Protein AF-A0A7X8GN57-F1 (afdb_monomer)

Solvent-accessible surface area (backbone atoms only — not comparable to full-atom values): 18425 Å² total; per-residue (Å²): 142,85,86,78,84,86,79,75,87,87,79,63,85,81,67,71,76,70,75,81,67,83,87,78,81,91,80,90,81,90,77,94,76,81,87,80,82,90,87,88,88,77,90,86,87,79,91,83,89,80,84,90,80,84,90,85,82,89,81,82,84,80,90,80,82,90,79,87,78,92,72,92,68,89,73,82,74,76,68,80,58,63,62,56,54,51,50,49,51,52,48,53,50,52,51,60,59,71,64,67,64,86,76,74,78,76,48,68,66,55,53,40,53,42,31,28,51,44,50,49,57,51,52,70,42,92,39,25,39,56,50,10,46,48,57,51,58,9,37,24,40,37,34,26,47,45,36,38,36,42,33,65,41,53,28,46,30,44,27,49,33,40,34,35,30,32,39,56,90,78,72,46,51,15,18,75,39,36,30,38,36,43,31,45,34,43,38,66,29,41,39,43,34,37,30,28,37,41,36,35,19,52,34,67,75,48,48,56,46,62,41,48,63,60,42,38,53,77,78,76,41,65,72,36,77,46,74,73,49,82,71,42,76,78,44,63,78,65,66,79,78,52,34,24,32,40,45,75,53,72,52,72,54,72,52,70,50,67,54,67,47,38,40,35,32,56,31,64,66,54,34,23,67,74,69,75,43,90,68,58,48,45,63,34,43,68,34,70,49,74,53,76,81,47,44,65,34,53,50,38,52,53,56,33,35,71,39,33,93,117

pLDDT: mean 75.41, std 23.12, range [30.06, 98.06]

Sequence (310 aa):
MEQQRASSLSRNPIFRKSLRRASRRSAGSNAIESPPVVFYNCCIIQLISGSLQARFARRGRIFLSGLQARRRKGAITLKKKPFRILAVLFLALAVSLAVSSVALAKTVNDRLVSATKVVREMAGQNDAETMADLVRKARGVVIIPSYVKAAIGLGGAYGEGVVLRHDPATGRWYGPSFMNIAGASYGLQIGVQSTALLLVITNQRGMERFYGDKVKLGADIDIAAGPVGRSAGAATDVNLKASIYSYSMSKGLFAGLSLGGAVMSTDEKANTSFWGAKYNPRMILDKPAESDSVQPLLAALNELKKKAGK

Secondary structure (DSSP, 8-state):
--S-SSSSSS--GGGGSSTT--SS----------PPP----SS------------------------------------SHHHHHHHHHHHHHHHHHHT--------HHHHHHHHHHHHHHHHTSTTHHHHHHHHHH-SEEEEEEEEEEEEEEEEEEEEEEEEEEEETTTTEEEEEEEEEEEEEEEEEEEEEEEEEEEEEE-SHHHHHHTTSSEEEETTTB-EEEPP-STTHHHHTTS----SEEEEEEEEEEEEEEEEEEEEEEE-HHHHHHHHSS---HHHHHTSB---TTTHHHHHHHHHHHTTTT-

Structure (mmCIF, N/CA/C/O backbone):
data_AF-A0A7X8GN57-F1
#
_entry.id   AF-A0A7X8GN57-F1
#
loop_
_atom_site.group_PDB
_atom_site.id
_atom_site.type_symbol
_atom_site.label_atom_id
_atom_site.label_alt_id
_atom_site.label_comp_id
_atom_site.label_asym_id
_atom_site.label_entity_id
_atom_site.label_seq_id
_atom_site.pdbx_PDB_ins_code
_atom_site.Cartn_x
_atom_site.Cartn_y
_atom_site.Cartn_z
_atom_site.occupancy
_atom_site.B_iso_or_equiv
_atom_site.auth_seq_id
_atom_site.auth_comp_id
_atom_site.auth_asym_id
_atom_site.auth_atom_id
_atom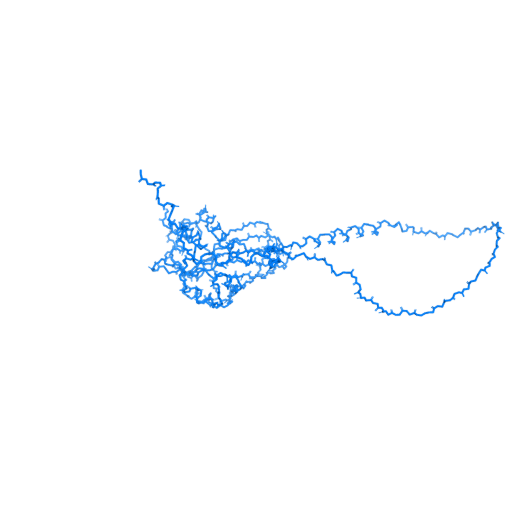_site.pdbx_PDB_model_num
ATOM 1 N N . MET A 1 1 ? 56.162 -28.167 4.909 1.00 49.50 1 MET A N 1
ATOM 2 C CA . MET A 1 1 ? 56.731 -27.811 3.592 1.00 49.50 1 MET A CA 1
ATOM 3 C C . MET A 1 1 ? 55.635 -27.265 2.685 1.00 49.50 1 MET A C 1
ATOM 5 O O . MET A 1 1 ? 55.239 -27.925 1.742 1.00 49.50 1 MET A O 1
ATOM 9 N N . GLU A 1 2 ? 55.130 -26.064 2.974 1.00 45.56 2 GLU A N 1
ATOM 10 C CA . GLU A 1 2 ? 54.196 -25.366 2.071 1.00 45.56 2 GLU A CA 1
ATOM 11 C C . GLU A 1 2 ? 54.248 -23.846 2.302 1.00 45.56 2 GLU A C 1
ATOM 13 O O . GLU A 1 2 ? 53.258 -23.131 2.267 1.00 45.56 2 GLU A O 1
ATOM 18 N N . GLN A 1 3 ? 55.459 -23.351 2.580 1.00 45.81 3 GLN A N 1
ATOM 19 C CA . GLN A 1 3 ? 55.777 -21.933 2.786 1.00 45.81 3 GLN A CA 1
ATOM 20 C C . GLN A 1 3 ? 56.727 -21.393 1.697 1.00 45.81 3 GLN A C 1
ATOM 22 O O . GLN A 1 3 ? 57.336 -20.342 1.850 1.00 45.81 3 GLN A O 1
ATOM 27 N N . GLN A 1 4 ? 56.846 -22.098 0.564 1.00 46.69 4 GLN A N 1
ATOM 28 C CA . GLN A 1 4 ? 57.775 -21.768 -0.530 1.00 46.69 4 GLN A CA 1
ATOM 29 C C . GLN A 1 4 ? 57.099 -21.586 -1.903 1.00 46.69 4 GLN A C 1
ATOM 31 O O . GLN A 1 4 ? 57.741 -21.732 -2.937 1.00 46.69 4 GLN A O 1
ATOM 36 N N . ARG A 1 5 ? 55.811 -21.215 -1.944 1.00 47.69 5 ARG A N 1
ATOM 37 C CA . ARG A 1 5 ? 55.114 -20.853 -3.199 1.00 47.69 5 ARG A CA 1
ATOM 38 C C . ARG A 1 5 ? 54.903 -19.350 -3.418 1.00 47.69 5 ARG A C 1
ATOM 40 O O . ARG A 1 5 ? 54.334 -18.965 -4.431 1.00 47.69 5 ARG A O 1
ATOM 47 N N . ALA A 1 6 ? 55.415 -18.495 -2.532 1.00 43.44 6 ALA A N 1
ATOM 48 C CA . ALA A 1 6 ? 55.238 -17.040 -2.616 1.00 43.44 6 ALA A CA 1
ATOM 49 C C . ALA A 1 6 ? 56.447 -16.266 -3.195 1.00 43.44 6 ALA A C 1
ATOM 51 O O . ALA A 1 6 ? 56.492 -15.044 -3.099 1.00 43.44 6 ALA A O 1
ATOM 52 N N . SER A 1 7 ? 57.434 -16.939 -3.802 1.00 50.72 7 SER A N 1
ATOM 53 C CA . SER A 1 7 ? 58.729 -16.327 -4.168 1.00 50.72 7 SER A CA 1
ATOM 54 C C . SER A 1 7 ? 59.141 -16.449 -5.647 1.00 50.72 7 SER A C 1
ATOM 56 O O . SER A 1 7 ? 60.315 -16.264 -5.969 1.00 50.72 7 SER A O 1
ATOM 58 N N . SER A 1 8 ? 58.208 -16.690 -6.580 1.00 48.22 8 SER A N 1
ATOM 59 C CA . SER A 1 8 ? 58.530 -16.844 -8.018 1.00 48.22 8 SER A CA 1
ATOM 60 C C . SER A 1 8 ? 57.856 -15.862 -8.991 1.00 48.22 8 SER A C 1
ATOM 62 O O . SER A 1 8 ? 58.127 -15.929 -10.186 1.00 48.22 8 SER A O 1
ATOM 64 N N . LEU A 1 9 ? 57.086 -14.870 -8.528 1.00 46.03 9 LEU A N 1
ATOM 65 C CA . LEU A 1 9 ? 56.469 -13.849 -9.405 1.00 46.03 9 LEU A CA 1
ATOM 66 C C . LEU A 1 9 ? 57.262 -12.530 -9.523 1.00 46.03 9 LEU A C 1
ATOM 68 O O . LEU A 1 9 ? 56.776 -11.554 -10.085 1.00 46.03 9 LEU A O 1
ATOM 72 N N . SER A 1 10 ? 58.520 -12.505 -9.066 1.00 52.50 10 SER A N 1
ATOM 73 C CA . SER A 1 10 ? 59.404 -11.321 -9.104 1.00 52.50 10 SER A CA 1
ATOM 74 C C . SER A 1 10 ? 60.427 -11.321 -10.260 1.00 52.50 10 SER A C 1
ATOM 76 O O . SER A 1 10 ? 61.460 -10.652 -10.179 1.00 52.50 10 SER A O 1
ATOM 78 N N . ARG A 1 11 ? 60.197 -12.065 -11.348 1.00 55.69 11 ARG A N 1
ATOM 79 C CA . ARG A 1 11 ? 61.126 -12.119 -12.496 1.00 55.69 11 ARG A CA 1
ATOM 80 C C . ARG A 1 11 ? 60.398 -12.105 -13.840 1.00 55.69 11 ARG A C 1
ATOM 82 O O . ARG A 1 11 ? 60.490 -13.049 -14.612 1.00 55.69 11 ARG A O 1
ATOM 89 N N . ASN A 1 12 ? 59.697 -11.008 -14.133 1.00 43.41 12 ASN A N 1
ATOM 90 C CA . ASN A 1 12 ? 59.173 -10.753 -15.476 1.00 43.41 12 ASN A CA 1
ATOM 91 C C . ASN A 1 12 ? 59.638 -9.367 -15.993 1.00 43.41 12 ASN A C 1
ATOM 93 O O . ASN A 1 12 ? 59.304 -8.343 -15.387 1.00 43.41 12 ASN A O 1
ATOM 97 N N . PRO A 1 13 ? 60.449 -9.293 -17.071 1.00 50.34 13 PRO A N 1
ATOM 98 C CA . PRO A 1 13 ? 61.160 -8.076 -17.489 1.00 50.34 13 PRO A CA 1
ATOM 99 C C . PRO A 1 13 ? 60.293 -7.000 -18.170 1.00 50.34 13 PRO A C 1
ATOM 101 O O . PRO A 1 13 ? 60.794 -5.920 -18.481 1.00 50.34 13 PRO A O 1
ATOM 104 N N . ILE A 1 14 ? 58.987 -7.224 -18.328 1.00 50.97 14 ILE A N 1
ATOM 105 C CA . ILE A 1 14 ? 58.038 -6.217 -18.841 1.00 50.97 14 ILE A CA 1
ATOM 106 C C . ILE A 1 14 ? 57.758 -5.112 -17.795 1.00 50.97 14 ILE A C 1
ATOM 108 O O . ILE A 1 14 ? 57.394 -3.989 -18.140 1.00 50.97 14 ILE A O 1
ATOM 112 N N . PHE A 1 15 ? 58.046 -5.364 -16.514 1.00 47.34 15 PHE A N 1
ATOM 113 C CA . PHE A 1 15 ? 57.699 -4.456 -15.413 1.00 47.34 15 PHE A CA 1
ATOM 114 C C . PHE A 1 15 ? 58.713 -3.322 -15.149 1.00 47.34 15 PHE A C 1
ATOM 116 O O . PHE A 1 15 ? 58.412 -2.364 -14.438 1.00 47.34 15 PHE A O 1
ATOM 123 N N . ARG A 1 16 ? 59.920 -3.369 -15.735 1.00 46.69 16 ARG A N 1
ATOM 124 C CA . ARG A 1 16 ? 60.996 -2.393 -15.442 1.00 46.69 16 ARG A CA 1
ATOM 125 C C . ARG A 1 16 ? 60.999 -1.135 -16.318 1.00 46.69 16 ARG A C 1
ATOM 127 O O . ARG A 1 16 ? 61.691 -0.178 -15.981 1.00 46.69 16 ARG A O 1
ATOM 134 N N . LYS A 1 17 ? 60.212 -1.084 -17.401 1.00 43.09 17 LYS A N 1
ATOM 135 C CA . LYS A 1 17 ? 60.102 0.114 -18.263 1.00 43.09 17 LYS A CA 1
ATOM 136 C C . LYS A 1 17 ? 59.006 1.103 -17.847 1.00 43.09 17 LYS A C 1
ATOM 138 O O . LYS A 1 17 ? 59.000 2.222 -18.350 1.00 43.09 17 LYS A O 1
ATOM 143 N N . SER A 1 18 ? 58.146 0.762 -16.885 1.00 44.66 18 SER A N 1
ATOM 144 C CA . SER A 1 18 ? 57.097 1.682 -16.409 1.00 44.66 18 SER A CA 1
ATOM 145 C C . SER A 1 18 ? 57.519 2.564 -15.222 1.00 44.66 18 SER A C 1
ATOM 147 O O . SER A 1 18 ? 56.833 3.530 -14.902 1.00 44.66 18 SER A O 1
ATOM 149 N N . LEU A 1 19 ? 58.666 2.289 -14.587 1.00 47.22 19 LEU A N 1
ATOM 150 C CA . LEU A 1 19 ? 59.121 2.976 -13.364 1.00 47.22 19 LEU A CA 1
ATOM 151 C C . LEU A 1 19 ? 60.163 4.091 -13.596 1.00 47.22 19 LEU A C 1
ATOM 153 O O . LEU A 1 19 ? 60.808 4.550 -12.661 1.00 47.22 19 LEU A O 1
ATOM 157 N N . ARG A 1 20 ? 60.291 4.593 -14.833 1.00 42.81 20 ARG A N 1
ATOM 158 C CA . ARG A 1 20 ? 61.010 5.848 -15.162 1.00 42.81 20 ARG A CA 1
ATOM 159 C C . ARG A 1 20 ? 60.098 6.907 -15.800 1.00 42.81 20 ARG A C 1
ATOM 161 O O . ARG A 1 20 ? 60.517 7.675 -16.658 1.00 42.81 20 ARG A O 1
ATOM 168 N N . ARG A 1 21 ? 58.830 6.956 -15.380 1.00 39.75 21 ARG A N 1
ATOM 169 C CA . ARG A 1 21 ? 57.912 8.091 -15.619 1.00 39.75 21 ARG A CA 1
ATOM 170 C C . ARG A 1 21 ? 57.275 8.610 -14.324 1.00 39.75 21 ARG A C 1
ATOM 172 O O . ARG A 1 21 ? 56.223 9.230 -14.350 1.00 39.75 21 ARG A O 1
ATOM 179 N N . ALA A 1 22 ? 57.954 8.412 -13.196 1.00 40.66 22 ALA A N 1
ATOM 180 C CA . ALA A 1 22 ? 57.699 9.122 -11.948 1.00 40.66 22 ALA A CA 1
ATOM 181 C C . ALA A 1 22 ? 58.778 10.206 -11.785 1.00 40.66 22 ALA A C 1
ATOM 183 O O . ALA A 1 22 ? 59.854 9.944 -11.264 1.00 40.66 22 ALA A O 1
ATOM 184 N N . SER A 1 23 ? 58.524 11.389 -12.354 1.00 43.75 23 SER A N 1
ATOM 185 C CA . SER A 1 23 ? 59.258 12.646 -12.075 1.00 43.75 23 SER A CA 1
ATOM 186 C C . SER A 1 23 ? 58.644 13.870 -12.781 1.00 43.75 23 SER A C 1
ATOM 188 O O . SER A 1 23 ? 59.010 14.998 -12.467 1.00 43.75 23 SER A O 1
ATOM 190 N N . ARG A 1 24 ? 57.662 13.706 -13.680 1.00 44.59 24 ARG A N 1
ATOM 191 C CA . ARG A 1 24 ? 56.858 14.822 -14.209 1.00 44.59 24 ARG A CA 1
ATOM 192 C C . ARG A 1 24 ? 55.416 14.393 -14.440 1.00 44.59 24 ARG A C 1
ATOM 194 O O . ARG A 1 24 ? 55.098 13.879 -15.506 1.00 44.59 24 ARG A O 1
ATOM 201 N N . ARG A 1 25 ? 54.585 14.577 -13.415 1.00 38.16 25 ARG A N 1
ATOM 202 C CA . ARG A 1 25 ? 53.125 14.818 -13.437 1.00 38.16 25 ARG A CA 1
ATOM 203 C C . ARG A 1 25 ? 52.637 14.707 -11.993 1.00 38.16 25 ARG A C 1
ATOM 205 O O . ARG A 1 25 ? 52.033 13.728 -11.582 1.00 38.16 25 ARG A O 1
ATOM 212 N N . SER A 1 26 ? 53.017 15.709 -11.207 1.00 41.22 26 SER A N 1
ATOM 213 C CA . SER A 1 26 ? 52.333 16.038 -9.963 1.00 41.22 26 SER A CA 1
ATOM 214 C C . SER A 1 26 ? 51.100 16.846 -10.352 1.00 41.22 26 SER A C 1
ATOM 216 O O . SER A 1 26 ? 51.262 17.954 -10.855 1.00 41.22 26 SER A O 1
ATOM 218 N N . ALA A 1 27 ? 49.920 16.237 -10.239 1.00 38.38 27 ALA A N 1
ATOM 219 C CA . ALA A 1 27 ? 48.624 16.872 -9.979 1.00 38.38 27 ALA A CA 1
ATOM 220 C C . ALA A 1 27 ? 47.513 15.862 -10.295 1.00 38.38 27 ALA A C 1
ATOM 222 O O . ALA A 1 27 ? 47.342 15.471 -11.448 1.00 38.38 27 ALA A O 1
ATOM 223 N N . GLY A 1 28 ? 46.746 15.469 -9.278 1.00 35.00 28 GLY A N 1
ATOM 224 C CA . GLY A 1 28 ? 45.461 14.798 -9.474 1.00 35.00 28 GLY A CA 1
ATOM 225 C C . GLY A 1 28 ? 45.270 13.555 -8.617 1.00 35.00 28 GLY A C 1
ATOM 226 O O . GLY A 1 28 ? 45.467 12.440 -9.087 1.00 35.00 28 GLY A O 1
ATOM 227 N N . SER A 1 29 ? 44.837 13.749 -7.372 1.00 36.09 29 SER A N 1
ATOM 228 C CA . SER A 1 29 ? 44.117 12.727 -6.611 1.00 36.09 29 SER A CA 1
ATOM 229 C C . SER A 1 29 ? 43.233 13.388 -5.548 1.00 36.09 29 SER A C 1
ATOM 231 O O . SER A 1 29 ? 43.746 13.965 -4.595 1.00 36.09 29 SER A O 1
ATOM 233 N N . ASN A 1 30 ? 41.928 13.173 -5.730 1.00 35.16 30 ASN A N 1
ATOM 234 C CA . ASN A 1 30 ? 40.905 12.876 -4.723 1.00 35.16 30 ASN A CA 1
ATOM 235 C C . ASN A 1 30 ? 40.420 13.973 -3.759 1.00 35.16 30 ASN A C 1
ATOM 237 O O . ASN A 1 30 ? 41.123 14.347 -2.832 1.00 35.16 30 ASN A O 1
ATOM 241 N N . ALA A 1 31 ? 39.144 14.342 -3.929 1.00 35.59 31 ALA A N 1
ATOM 242 C CA . ALA A 1 31 ? 38.108 14.583 -2.904 1.00 35.59 31 ALA A CA 1
ATOM 243 C C . ALA A 1 31 ? 36.846 15.006 -3.690 1.00 35.59 31 ALA A C 1
ATOM 245 O O . ALA A 1 31 ? 36.899 15.955 -4.461 1.00 35.59 31 ALA A O 1
ATOM 246 N N . ILE A 1 32 ? 35.772 14.215 -3.804 1.00 40.03 32 ILE A N 1
ATOM 247 C CA . ILE A 1 32 ? 34.708 14.021 -2.803 1.00 40.03 32 ILE A CA 1
ATOM 248 C C . ILE A 1 32 ? 34.556 15.244 -1.902 1.00 40.03 32 ILE A C 1
ATOM 250 O O . ILE A 1 32 ? 35.110 15.272 -0.813 1.00 40.03 32 ILE A O 1
ATOM 254 N N . GLU A 1 33 ? 33.765 16.215 -2.350 1.00 34.19 33 GLU A N 1
ATOM 255 C CA . GLU A 1 33 ? 33.105 17.164 -1.460 1.00 34.19 33 GLU A CA 1
ATOM 256 C C . GLU A 1 33 ? 31.755 17.590 -2.056 1.00 34.19 33 GLU A C 1
ATOM 258 O O . GLU A 1 33 ? 31.626 18.017 -3.203 1.00 34.19 33 GLU A O 1
ATOM 263 N N . SER A 1 34 ? 30.734 17.361 -1.242 1.00 40.94 34 SER A N 1
ATOM 264 C CA . SER A 1 34 ? 29.372 17.889 -1.277 1.00 40.94 34 SER A CA 1
ATOM 265 C C . SER A 1 34 ? 29.303 19.392 -1.583 1.00 40.94 34 SER A C 1
ATOM 267 O O . SER A 1 34 ? 30.174 20.126 -1.126 1.00 40.94 34 SER A O 1
ATOM 269 N N . PRO A 1 35 ? 28.246 19.898 -2.247 1.00 43.25 35 PRO A N 1
ATOM 270 C CA . PRO A 1 35 ? 28.106 21.332 -2.476 1.00 43.25 35 PRO A CA 1
ATOM 271 C C . PRO A 1 35 ? 27.690 22.066 -1.188 1.00 43.25 35 PRO A C 1
ATOM 273 O O . PRO A 1 35 ? 26.623 21.765 -0.641 1.00 43.25 35 PRO A O 1
ATOM 276 N N . PRO A 1 36 ? 28.451 23.070 -0.716 1.00 42.88 36 PRO A N 1
ATOM 277 C CA . PRO A 1 36 ? 27.913 24.071 0.181 1.00 42.88 36 PRO A CA 1
ATOM 278 C C . PRO A 1 36 ? 27.121 25.105 -0.627 1.00 42.88 36 PRO A C 1
ATOM 280 O O . PRO A 1 36 ? 27.596 25.748 -1.561 1.00 42.88 36 PRO A O 1
ATOM 283 N N . VAL A 1 37 ? 25.868 25.243 -0.222 1.00 41.56 37 VAL A N 1
ATOM 284 C CA . VAL A 1 37 ? 25.061 26.456 -0.322 1.00 41.56 37 VAL A CA 1
ATOM 285 C C . VAL A 1 37 ? 25.794 27.664 0.288 1.00 41.56 37 VAL A C 1
ATOM 287 O O . VAL A 1 37 ? 26.585 27.506 1.212 1.00 41.56 37 VAL A O 1
ATOM 290 N N . VAL A 1 38 ? 25.394 28.863 -0.160 1.00 40.69 38 VAL A N 1
ATOM 291 C CA . VAL A 1 38 ? 25.696 30.208 0.382 1.00 40.69 38 VAL A CA 1
ATOM 292 C C . VAL A 1 38 ? 26.907 30.910 -0.247 1.00 40.69 38 VAL A C 1
ATOM 294 O O . VAL A 1 38 ? 28.024 30.725 0.197 1.00 40.69 38 VAL A O 1
ATOM 297 N N . PHE A 1 39 ? 26.655 31.766 -1.249 1.00 36.66 39 PHE A N 1
ATOM 298 C CA . PHE A 1 39 ? 27.171 33.146 -1.372 1.00 36.66 39 PHE A CA 1
ATOM 299 C C . PHE A 1 39 ? 26.663 33.763 -2.689 1.00 36.66 39 PHE A C 1
ATOM 301 O O . PHE A 1 39 ? 27.308 33.672 -3.722 1.00 36.66 39 PHE A O 1
ATOM 308 N N . TYR A 1 40 ? 25.500 34.413 -2.650 1.00 35.28 40 TYR A N 1
ATOM 309 C CA . TYR A 1 40 ? 25.150 35.499 -3.572 1.00 35.28 40 TYR A CA 1
ATOM 310 C C . TYR A 1 40 ? 24.270 36.474 -2.799 1.00 35.28 40 TYR A C 1
ATOM 312 O O . TYR A 1 40 ? 23.046 36.400 -2.813 1.00 35.28 40 TYR A O 1
ATOM 320 N N . ASN A 1 41 ? 24.912 37.366 -2.051 1.00 39.06 41 ASN A N 1
ATOM 321 C CA . ASN A 1 41 ? 24.275 38.617 -1.679 1.00 39.06 41 ASN A CA 1
ATOM 322 C C . ASN A 1 41 ? 25.325 39.724 -1.684 1.00 39.06 41 ASN A C 1
ATOM 324 O O . ASN A 1 41 ? 25.845 40.134 -0.652 1.00 39.06 41 ASN A O 1
ATOM 328 N N . CYS A 1 42 ? 25.694 40.144 -2.888 1.00 30.16 42 CYS A N 1
ATOM 329 C CA . CYS A 1 42 ? 26.230 41.469 -3.129 1.00 30.16 42 CYS A CA 1
ATOM 330 C C . CYS A 1 42 ? 26.002 41.797 -4.604 1.00 30.16 42 CYS A C 1
ATOM 332 O O . CYS A 1 42 ? 26.314 40.988 -5.474 1.00 30.16 42 CYS A O 1
ATOM 334 N N . CYS A 1 43 ? 25.493 42.999 -4.850 1.00 30.06 43 CYS A N 1
ATOM 335 C CA . CYS A 1 43 ? 25.266 43.605 -6.156 1.00 30.06 43 CYS A CA 1
ATOM 336 C C . CYS A 1 43 ? 24.037 43.124 -6.949 1.00 30.06 43 CYS A C 1
ATOM 338 O O . CYS A 1 43 ? 24.062 42.125 -7.657 1.00 30.06 43 CYS A O 1
ATOM 340 N N . ILE A 1 44 ? 23.002 43.966 -6.892 1.00 33.66 44 ILE A N 1
ATOM 341 C CA . ILE A 1 44 ? 22.245 44.566 -8.008 1.00 33.66 44 ILE A CA 1
ATOM 342 C C . ILE A 1 44 ? 20.772 44.619 -7.592 1.00 33.66 44 ILE A C 1
ATOM 344 O O . ILE A 1 44 ? 20.058 43.633 -7.681 1.00 33.66 44 ILE A O 1
ATOM 348 N N . ILE A 1 45 ? 20.345 45.782 -7.099 1.00 32.47 45 ILE A N 1
ATOM 349 C CA . ILE A 1 45 ? 19.172 46.530 -7.575 1.00 32.47 45 ILE A CA 1
ATOM 350 C C . ILE A 1 45 ? 19.416 47.964 -7.101 1.00 32.47 45 ILE A C 1
ATOM 352 O O . ILE A 1 45 ? 19.253 48.332 -5.939 1.00 32.47 45 ILE A O 1
ATOM 356 N N . GLN A 1 46 ? 19.933 48.740 -8.040 1.00 41.00 46 GLN A N 1
ATOM 357 C CA . GLN A 1 46 ? 20.019 50.187 -8.007 1.00 41.00 46 GLN A CA 1
ATOM 358 C C . GLN A 1 46 ? 18.857 50.707 -8.863 1.00 41.00 46 GLN A C 1
ATOM 360 O O . GLN A 1 46 ? 18.519 50.071 -9.859 1.00 41.00 46 GLN A O 1
ATOM 365 N N . LEU A 1 47 ? 18.361 51.896 -8.501 1.00 38.25 47 LEU A N 1
ATOM 366 C CA . LEU A 1 47 ? 17.479 52.804 -9.257 1.00 38.25 47 LEU A CA 1
ATOM 367 C C . LEU A 1 47 ? 15.964 52.632 -9.037 1.00 38.25 47 LEU A C 1
ATOM 369 O O . LEU A 1 47 ? 15.365 51.657 -9.470 1.00 38.25 47 LEU A O 1
ATOM 373 N N . ILE A 1 48 ? 15.326 53.657 -8.450 1.00 36.69 48 ILE A N 1
ATOM 374 C CA . ILE A 1 48 ? 14.568 54.700 -9.179 1.00 36.69 48 ILE A CA 1
ATOM 375 C C . ILE A 1 48 ? 14.066 55.786 -8.186 1.00 36.69 48 ILE A C 1
ATOM 377 O O . ILE A 1 48 ? 13.534 55.464 -7.129 1.00 36.69 48 ILE A O 1
ATOM 381 N N . SER A 1 49 ? 14.202 57.059 -8.604 1.00 39.62 49 SER A N 1
ATOM 382 C CA . SER A 1 49 ? 13.574 58.305 -8.093 1.00 39.62 49 SER A CA 1
ATOM 383 C C . SER A 1 49 ? 14.087 58.887 -6.764 1.00 39.62 49 SER A C 1
ATOM 385 O O . SER A 1 49 ? 14.119 58.211 -5.751 1.00 39.62 49 SER A O 1
ATOM 387 N N . GLY A 1 50 ? 14.454 60.163 -6.627 1.00 37.44 50 GLY A N 1
ATOM 388 C CA . GLY A 1 50 ? 14.431 61.314 -7.527 1.00 37.44 50 GLY A CA 1
ATOM 389 C C . GLY A 1 50 ? 14.936 62.561 -6.770 1.00 37.44 50 GLY A C 1
ATOM 390 O O . GLY A 1 50 ? 14.594 62.773 -5.615 1.00 37.44 50 GLY A O 1
ATOM 391 N N . SER A 1 51 ? 15.824 63.296 -7.438 1.00 42.31 51 SER A N 1
ATOM 392 C CA . SER A 1 51 ? 16.207 64.722 -7.370 1.00 42.31 51 SER A CA 1
ATOM 393 C C . SER A 1 51 ? 15.651 65.725 -6.324 1.00 42.31 51 SER A C 1
ATOM 395 O O . SER A 1 51 ? 14.453 65.762 -6.071 1.00 42.31 51 SER A O 1
ATOM 397 N N . LEU A 1 52 ? 16.531 66.708 -6.008 1.00 34.72 52 LEU A N 1
ATOM 398 C CA . LEU A 1 52 ? 16.298 68.111 -5.556 1.00 34.72 52 LEU A CA 1
ATOM 399 C C . LEU A 1 52 ? 15.836 68.283 -4.087 1.00 34.72 52 LEU A C 1
ATOM 401 O O . LEU A 1 52 ? 14.969 67.563 -3.632 1.00 34.72 52 LEU A O 1
ATOM 405 N N . GLN A 1 53 ? 16.304 69.205 -3.234 1.00 40.28 53 GLN A N 1
ATOM 406 C CA . GLN A 1 53 ? 17.059 70.468 -3.322 1.00 40.28 53 GLN A CA 1
ATOM 407 C C . GLN A 1 53 ? 17.649 70.728 -1.908 1.00 40.28 53 GLN A C 1
ATOM 409 O O . GLN A 1 53 ? 16.949 70.626 -0.908 1.00 40.28 53 GLN A O 1
ATOM 414 N N . ALA A 1 54 ? 18.968 70.831 -1.753 1.00 35.66 54 ALA A N 1
ATOM 415 C CA . ALA A 1 54 ? 19.709 72.068 -1.465 1.00 35.66 54 ALA A CA 1
ATOM 416 C C . ALA A 1 54 ? 19.227 72.958 -0.284 1.00 35.66 54 ALA A C 1
ATOM 418 O O . ALA A 1 54 ? 18.236 73.666 -0.377 1.0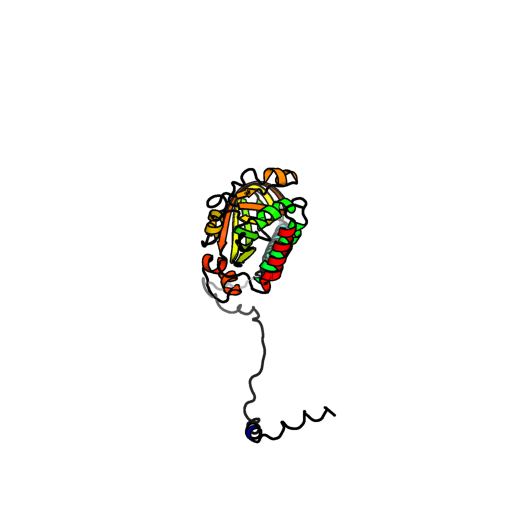0 35.66 54 ALA A O 1
ATOM 419 N N . ARG A 1 55 ? 20.080 72.997 0.757 1.00 37.62 55 ARG A N 1
ATOM 420 C CA . ARG A 1 55 ? 20.644 74.188 1.441 1.00 37.62 55 ARG A CA 1
ATOM 421 C C . ARG A 1 55 ? 19.721 75.383 1.749 1.00 37.62 55 ARG A C 1
ATOM 423 O O . ARG A 1 55 ? 19.414 76.131 0.844 1.00 37.62 55 ARG A O 1
ATOM 430 N N . PHE A 1 56 ? 19.547 75.712 3.035 1.00 35.50 56 PHE A N 1
ATOM 431 C CA . PHE A 1 56 ? 19.583 77.093 3.575 1.00 35.50 56 PHE A CA 1
ATOM 432 C C . PHE A 1 56 ? 19.761 76.989 5.109 1.00 35.50 56 PHE A C 1
ATOM 434 O O . PHE A 1 56 ? 18.939 76.405 5.799 1.00 35.50 56 PHE A O 1
ATOM 441 N N . ALA A 1 57 ? 20.971 77.178 5.635 1.00 37.03 57 ALA A N 1
ATOM 442 C CA . ALA A 1 57 ? 21.538 78.436 6.133 1.00 37.03 57 ALA A CA 1
ATOM 443 C C . ALA A 1 57 ? 21.179 78.761 7.600 1.00 37.03 57 ALA A C 1
ATOM 445 O O . ALA A 1 57 ? 20.031 78.905 8.000 1.00 37.03 57 ALA A O 1
ATOM 446 N N . ARG A 1 58 ? 22.261 78.904 8.373 1.00 40.06 58 ARG A N 1
ATOM 447 C CA . ARG A 1 58 ? 22.387 79.420 9.741 1.00 40.06 58 ARG A CA 1
ATOM 448 C C . ARG A 1 58 ? 21.578 80.702 9.974 1.00 40.06 58 ARG A C 1
ATOM 450 O O . ARG A 1 58 ? 21.708 81.625 9.175 1.00 40.06 58 ARG A O 1
ATOM 457 N N . ARG A 1 59 ? 20.975 80.847 11.163 1.00 40.00 59 ARG A N 1
ATOM 458 C CA . ARG A 1 59 ? 21.069 82.072 11.991 1.00 40.00 59 ARG A CA 1
ATOM 459 C C . ARG A 1 59 ? 20.342 81.931 13.335 1.00 40.00 59 ARG A C 1
ATOM 461 O O . ARG A 1 59 ? 19.159 81.645 13.366 1.00 40.00 59 ARG A O 1
ATOM 468 N N . GLY A 1 60 ? 21.056 82.283 14.406 1.00 33.44 60 GLY A N 1
ATOM 469 C CA . GLY A 1 60 ? 20.556 83.268 15.370 1.00 33.44 60 GLY A CA 1
ATOM 470 C C . GLY A 1 60 ? 19.829 82.785 16.630 1.00 33.44 60 GLY A C 1
ATOM 471 O O . GLY A 1 60 ? 18.630 82.581 16.609 1.00 33.44 60 GLY A O 1
ATOM 472 N N . ARG A 1 61 ? 20.576 82.831 17.743 1.00 39.75 61 ARG A N 1
ATOM 473 C CA . ARG A 1 61 ? 20.292 83.625 18.961 1.00 39.75 61 ARG A CA 1
ATOM 474 C C . ARG A 1 61 ? 19.068 83.338 19.859 1.00 39.75 61 ARG A C 1
ATOM 476 O O . ARG A 1 61 ? 17.934 83.572 19.481 1.00 39.75 61 ARG A O 1
ATOM 483 N N . ILE A 1 62 ? 19.434 83.149 21.137 1.00 39.66 62 ILE A N 1
ATOM 484 C CA . ILE A 1 62 ? 19.013 83.926 22.330 1.00 39.66 62 ILE A CA 1
ATOM 485 C C . ILE A 1 62 ? 17.645 83.595 22.955 1.00 39.66 62 ILE A C 1
ATOM 487 O O . ILE A 1 62 ? 16.590 83.933 22.442 1.00 39.66 62 ILE A O 1
ATOM 491 N N . PHE A 1 63 ? 17.729 82.956 24.130 1.00 40.22 63 PHE A N 1
ATOM 492 C CA . PHE A 1 63 ? 17.330 83.494 25.444 1.00 40.22 63 PHE A CA 1
ATOM 493 C C . PHE A 1 63 ? 16.097 84.424 25.477 1.00 40.22 63 PHE A C 1
ATOM 495 O O . PHE A 1 63 ? 16.188 85.564 25.050 1.00 40.22 63 PHE A O 1
ATOM 502 N N . LEU A 1 64 ? 14.992 83.994 26.092 1.00 34.66 64 LEU A N 1
ATOM 503 C CA . LEU A 1 64 ? 14.438 84.586 27.326 1.00 34.66 64 LEU A CA 1
ATOM 504 C C . LEU A 1 64 ? 13.038 84.025 27.635 1.00 34.66 64 LEU A C 1
ATOM 506 O O . LEU A 1 64 ? 12.167 83.944 26.778 1.00 34.66 64 LEU A O 1
ATOM 510 N N . SER A 1 65 ? 12.880 83.668 28.912 1.00 36.81 65 SER A N 1
ATOM 511 C CA . SER A 1 65 ? 11.697 83.834 29.770 1.00 36.81 65 SER A CA 1
ATOM 512 C C . SER A 1 65 ? 10.286 83.573 29.218 1.00 36.81 65 SER A C 1
ATOM 514 O O . SER A 1 65 ? 9.715 84.365 28.478 1.00 36.81 65 SER A O 1
ATOM 516 N N . GLY A 1 66 ? 9.677 82.525 29.780 1.00 40.69 66 GLY A N 1
ATOM 517 C CA . GLY A 1 66 ? 8.421 82.593 30.534 1.00 40.69 66 GLY A CA 1
ATOM 518 C C . GLY A 1 66 ? 7.289 83.477 30.010 1.00 40.69 66 GLY A C 1
ATOM 519 O O . GLY A 1 66 ? 7.250 84.664 30.297 1.00 40.69 66 GLY A O 1
ATOM 520 N N . LEU A 1 67 ? 6.273 82.837 29.429 1.00 42.75 67 LEU A N 1
ATOM 521 C CA . LEU A 1 67 ? 4.878 83.265 29.529 1.00 42.75 67 LEU A CA 1
ATOM 522 C C . LEU A 1 67 ?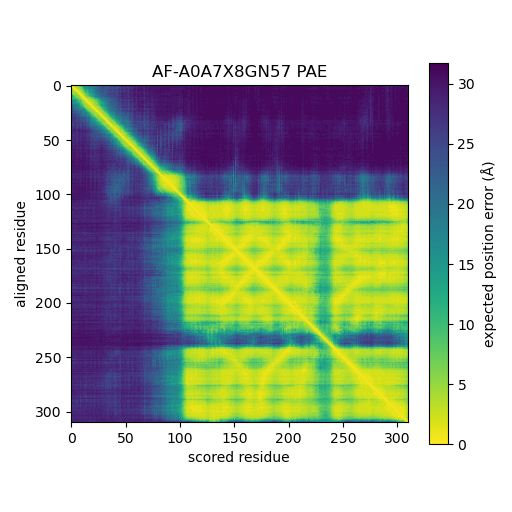 3.962 82.061 29.265 1.00 42.75 67 LEU A C 1
ATOM 524 O O . LEU A 1 67 ? 3.857 81.552 28.159 1.00 42.75 67 LEU A O 1
ATOM 528 N N . GLN A 1 68 ? 3.379 81.599 30.370 1.00 38.59 68 GLN A N 1
ATOM 529 C CA . GLN A 1 68 ? 1.965 81.284 30.559 1.00 38.59 68 GLN A CA 1
ATOM 530 C C . GLN A 1 68 ? 1.210 80.328 29.612 1.00 38.59 68 GLN A C 1
ATOM 532 O O . GLN A 1 68 ? 1.286 80.334 28.393 1.00 38.59 68 GLN A O 1
ATOM 537 N N . ALA A 1 69 ? 0.286 79.635 30.284 1.00 40.44 69 ALA A N 1
ATOM 538 C CA . ALA A 1 69 ? -1.025 79.235 29.784 1.00 40.44 69 ALA A CA 1
ATOM 539 C C . ALA A 1 69 ? -1.115 77.920 28.992 1.00 40.44 69 ALA A C 1
ATOM 541 O O . ALA A 1 69 ? -1.345 77.853 27.789 1.00 40.44 69 ALA A O 1
ATOM 542 N N . ARG A 1 70 ? -1.108 76.832 29.771 1.00 48.09 70 ARG A N 1
ATOM 543 C CA . ARG A 1 70 ? -2.284 75.956 29.950 1.00 48.09 70 ARG A CA 1
ATOM 544 C C . ARG A 1 70 ? -3.171 75.788 28.699 1.00 48.09 70 ARG A C 1
ATOM 546 O O . ARG A 1 70 ? -4.301 76.263 28.657 1.00 48.09 70 ARG A O 1
ATOM 553 N N . ARG A 1 71 ? -2.725 74.976 27.738 1.00 45.66 71 ARG A N 1
ATOM 554 C CA . ARG A 1 71 ? -3.635 74.256 26.833 1.00 45.66 71 ARG A CA 1
ATOM 555 C C . ARG A 1 71 ? -3.599 72.774 27.165 1.00 45.66 71 ARG A C 1
ATOM 557 O O . ARG A 1 71 ? -2.628 72.077 26.886 1.00 45.66 71 ARG A O 1
ATOM 564 N N . ARG A 1 72 ? -4.691 72.308 27.775 1.00 53.75 72 ARG A N 1
ATOM 565 C CA . ARG A 1 72 ? -5.025 70.891 27.913 1.00 53.75 72 ARG A CA 1
ATOM 566 C C . ARG A 1 72 ? -4.919 70.227 26.540 1.00 53.75 72 ARG A C 1
ATOM 568 O O . ARG A 1 72 ? -5.739 70.483 25.665 1.00 53.75 72 ARG A O 1
ATOM 575 N N . LYS A 1 73 ? -3.938 69.350 26.377 1.00 42.78 73 LYS A N 1
ATOM 576 C CA . LYS A 1 73 ? -4.006 68.246 25.426 1.00 42.78 73 LYS A CA 1
ATOM 577 C C . LYS A 1 73 ? -3.545 67.021 26.190 1.00 42.78 73 LYS A C 1
ATOM 579 O O . LYS A 1 73 ? -2.360 66.869 26.466 1.00 42.78 73 LYS A O 1
ATOM 584 N N . GLY A 1 74 ? -4.508 66.195 26.594 1.00 44.12 74 GLY A N 1
ATOM 585 C CA . GLY A 1 74 ? -4.230 64.826 26.993 1.00 44.12 74 GLY A CA 1
ATOM 586 C C . GLY A 1 74 ? -3.613 64.131 25.790 1.00 44.12 74 GLY A C 1
ATOM 587 O O . GLY A 1 74 ? -4.320 63.667 24.902 1.00 44.12 74 GLY A O 1
ATOM 588 N N . ALA A 1 75 ? -2.287 64.141 25.723 1.00 46.50 75 ALA A N 1
ATOM 589 C CA . ALA A 1 75 ? -1.552 63.269 24.840 1.00 46.50 75 ALA A CA 1
ATOM 590 C C . ALA A 1 75 ? -1.780 61.856 25.374 1.00 46.50 75 ALA A C 1
ATOM 592 O O . ALA A 1 75 ? -1.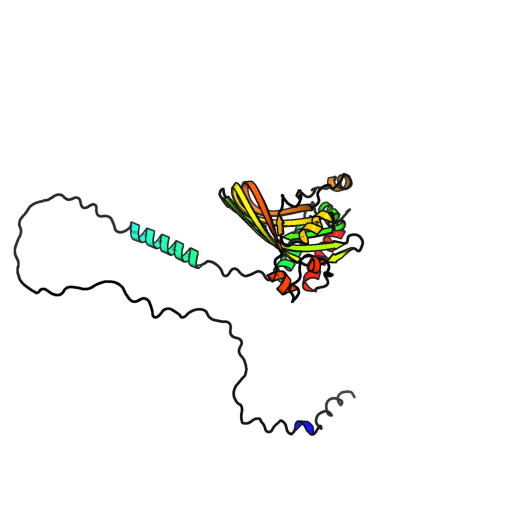229 61.479 26.410 1.00 46.50 75 ALA A O 1
ATOM 593 N N . ILE A 1 76 ? -2.633 61.090 24.691 1.00 53.38 76 ILE A N 1
ATOM 594 C CA . ILE A 1 76 ? -2.669 59.639 24.836 1.00 53.38 76 ILE A CA 1
ATOM 595 C C . ILE A 1 76 ? -1.274 59.178 24.428 1.00 53.38 76 ILE A C 1
ATOM 597 O O . ILE A 1 76 ? -0.928 59.100 23.250 1.00 53.38 76 ILE A O 1
ATOM 601 N N . THR A 1 77 ? -0.423 58.974 25.425 1.00 49.75 77 THR A N 1
ATOM 602 C CA . THR A 1 77 ? 0.904 58.410 25.251 1.00 49.75 77 THR A CA 1
ATOM 603 C C . THR A 1 77 ? 0.699 56.957 24.853 1.00 49.75 77 THR A C 1
ATOM 605 O O . THR A 1 77 ? 0.586 56.067 25.694 1.00 49.75 77 THR A O 1
ATOM 608 N N . LEU A 1 78 ? 0.616 56.715 23.543 1.00 55.41 78 LEU A N 1
ATOM 609 C CA . LEU A 1 78 ? 0.745 55.392 22.947 1.00 55.41 78 LEU A CA 1
ATOM 610 C C . LEU A 1 78 ? 2.116 54.844 23.360 1.00 55.41 78 LEU A C 1
ATOM 612 O O . LEU A 1 78 ? 3.142 55.092 22.724 1.00 55.41 78 LEU A O 1
ATOM 616 N N . LYS A 1 79 ? 2.144 54.142 24.501 1.00 56.88 79 LYS A N 1
ATOM 617 C CA . LYS A 1 79 ? 3.282 53.355 24.974 1.00 56.88 79 LYS A CA 1
ATOM 618 C C . LYS A 1 79 ? 3.741 52.511 23.787 1.00 56.88 79 LYS A C 1
ATOM 620 O O . LYS A 1 79 ? 2.990 51.657 23.333 1.00 56.88 79 LYS A O 1
ATOM 625 N N . LYS A 1 80 ? 4.982 52.707 23.325 1.00 55.09 80 LYS A N 1
ATOM 626 C CA . LYS A 1 80 ? 5.664 51.981 22.227 1.00 55.09 80 LYS A CA 1
ATOM 627 C C . LYS A 1 80 ? 5.819 50.455 22.459 1.00 55.09 80 LYS A C 1
ATOM 629 O O . LYS A 1 80 ? 6.684 49.814 21.871 1.00 55.09 80 LYS A O 1
ATOM 634 N N . LYS A 1 81 ? 5.020 49.862 23.351 1.00 56.97 81 LYS A N 1
ATOM 635 C CA . LYS A 1 81 ? 5.076 48.467 23.791 1.00 56.97 81 LYS A CA 1
ATOM 636 C C . LYS A 1 81 ? 4.387 47.443 22.857 1.00 56.97 81 LYS A C 1
ATOM 638 O O . LYS A 1 81 ? 4.904 46.330 22.833 1.00 56.97 81 LYS A O 1
ATOM 643 N N . PRO A 1 82 ? 3.336 47.735 22.049 1.00 56.81 82 PRO A N 1
ATOM 644 C CA . PRO A 1 82 ? 2.723 46.692 21.215 1.00 56.81 82 PRO A CA 1
ATOM 645 C C . PRO A 1 82 ? 3.576 46.345 19.986 1.00 56.81 82 PRO A C 1
ATOM 647 O O . PRO A 1 82 ? 3.528 45.219 19.506 1.00 56.81 82 PRO A O 1
ATOM 650 N N . PHE A 1 83 ? 4.428 47.270 19.522 1.00 63.47 83 PHE A N 1
ATOM 651 C CA . PHE A 1 83 ? 5.288 47.043 18.356 1.00 63.47 83 PHE A CA 1
ATOM 652 C C . PHE A 1 83 ? 6.401 46.022 18.632 1.00 63.47 83 PHE A C 1
ATOM 654 O O . PHE A 1 83 ? 6.754 45.242 17.758 1.00 63.47 83 PHE A O 1
ATOM 661 N N . ARG A 1 84 ? 6.920 45.969 19.869 1.00 70.94 84 ARG A N 1
ATOM 662 C CA . ARG A 1 84 ? 7.924 44.967 20.266 1.00 70.94 84 ARG A CA 1
ATOM 663 C C . ARG A 1 84 ? 7.329 43.565 20.373 1.00 70.94 84 ARG A C 1
ATOM 665 O O . ARG A 1 84 ? 7.973 42.617 19.957 1.00 70.94 84 ARG A O 1
ATOM 672 N N . ILE A 1 85 ? 6.102 43.441 20.880 1.00 77.94 85 ILE A N 1
ATOM 673 C CA . ILE A 1 85 ? 5.407 42.148 20.983 1.00 77.94 85 ILE A CA 1
ATOM 674 C C . ILE A 1 85 ? 5.061 41.628 19.584 1.00 77.94 85 ILE A C 1
ATOM 676 O O . ILE A 1 85 ? 5.311 40.464 19.288 1.00 77.94 85 ILE A O 1
ATOM 680 N N . LEU A 1 86 ? 4.574 42.503 18.700 1.00 80.00 86 LEU A N 1
ATOM 681 C CA . LEU A 1 86 ? 4.270 42.140 17.318 1.00 80.00 86 LEU A CA 1
ATOM 682 C C . LEU A 1 86 ? 5.537 41.770 16.531 1.00 80.00 86 LEU A C 1
ATOM 684 O O . LEU A 1 86 ? 5.526 40.786 15.803 1.00 80.00 86 LEU A O 1
ATOM 688 N N . ALA A 1 87 ? 6.645 42.491 16.729 1.00 79.38 87 ALA A N 1
ATOM 689 C CA . ALA A 1 87 ? 7.929 42.162 16.112 1.00 79.38 87 ALA A CA 1
ATOM 690 C C . ALA A 1 87 ? 8.509 40.834 16.625 1.00 79.38 87 ALA A C 1
ATOM 692 O O . ALA A 1 87 ? 9.057 40.074 15.836 1.00 79.38 87 ALA A O 1
ATOM 693 N N . VAL A 1 88 ? 8.359 40.520 17.918 1.00 84.00 88 VAL A N 1
ATOM 694 C CA . VAL A 1 88 ? 8.791 39.231 18.487 1.00 84.00 88 VAL A CA 1
ATOM 695 C C . VAL A 1 88 ? 7.915 38.083 17.987 1.00 84.00 88 VAL A C 1
ATOM 697 O O . VAL A 1 88 ? 8.451 37.035 17.653 1.00 84.00 88 VAL A O 1
ATOM 700 N N . LEU A 1 89 ? 6.598 38.276 17.857 1.00 84.50 89 LEU A N 1
ATOM 701 C CA . LEU A 1 89 ? 5.697 37.285 17.253 1.00 84.50 89 LEU A CA 1
ATOM 702 C C . LEU A 1 89 ? 6.000 37.066 15.767 1.00 84.50 89 LEU A C 1
ATOM 704 O O . LEU A 1 89 ? 6.004 35.928 15.309 1.00 84.50 89 LEU A O 1
ATOM 708 N N . PHE A 1 90 ? 6.305 38.131 15.023 1.00 83.19 90 PHE A N 1
ATOM 709 C CA . PHE A 1 90 ? 6.669 38.040 13.610 1.00 83.19 90 PHE A CA 1
ATOM 710 C C . PHE A 1 90 ? 8.041 37.381 13.418 1.00 83.19 90 PHE A C 1
ATOM 712 O O . PHE A 1 90 ? 8.209 36.568 12.515 1.00 83.19 90 PHE A O 1
ATOM 719 N N . LEU A 1 91 ? 9.003 37.666 14.303 1.00 82.44 91 LEU A N 1
ATOM 720 C CA . LEU A 1 91 ? 10.311 37.014 14.315 1.00 82.44 91 LEU A CA 1
ATOM 721 C C . LEU A 1 91 ? 10.201 35.542 14.741 1.00 82.44 91 LEU A C 1
ATOM 723 O O . LEU A 1 91 ? 10.842 34.695 14.135 1.00 82.44 91 LEU A O 1
ATOM 727 N N . ALA A 1 92 ? 9.357 35.212 15.723 1.00 78.94 92 ALA A N 1
ATOM 728 C CA . ALA A 1 92 ? 9.091 33.832 16.132 1.00 78.94 92 ALA A CA 1
ATOM 729 C C . ALA A 1 92 ? 8.388 33.034 15.023 1.00 78.94 92 ALA A C 1
ATOM 731 O O . ALA A 1 92 ? 8.750 31.887 14.767 1.00 78.94 92 ALA A O 1
ATOM 732 N N . LEU A 1 93 ? 7.442 33.656 14.310 1.00 81.06 93 LEU A N 1
ATOM 733 C CA . LEU A 1 93 ? 6.805 33.067 13.136 1.00 81.06 93 LEU A CA 1
ATOM 734 C C . LEU A 1 93 ? 7.833 32.856 12.013 1.00 81.06 93 LEU A C 1
ATOM 736 O O . LEU A 1 93 ? 7.939 31.746 11.502 1.00 81.06 93 LEU A O 1
ATOM 740 N N . ALA A 1 94 ? 8.654 33.863 11.696 1.00 73.50 94 ALA A N 1
ATOM 741 C CA . ALA A 1 94 ? 9.704 33.770 10.679 1.00 73.50 94 ALA A CA 1
ATOM 742 C C . ALA A 1 94 ? 10.766 32.705 11.010 1.00 73.50 94 ALA A C 1
ATOM 744 O O . ALA A 1 94 ? 11.182 31.963 10.122 1.00 73.50 94 ALA A O 1
ATOM 745 N N . VAL A 1 95 ? 11.156 32.570 12.282 1.00 72.75 95 VAL A N 1
ATOM 746 C CA . VAL A 1 95 ? 12.050 31.498 12.749 1.00 72.75 95 VAL A CA 1
ATOM 747 C C . VAL A 1 95 ? 11.362 30.133 12.653 1.00 72.75 95 VAL A C 1
ATOM 749 O O . VAL A 1 95 ? 12.005 29.178 12.232 1.00 72.75 95 VAL A O 1
ATOM 752 N N . SER A 1 96 ? 10.058 30.024 12.939 1.00 68.19 96 SER A N 1
ATOM 753 C CA . SER A 1 96 ? 9.324 28.759 12.756 1.00 68.19 96 SER A CA 1
ATOM 754 C C . SER A 1 96 ? 9.216 28.340 11.283 1.00 68.19 96 SER A C 1
ATOM 756 O O . SER A 1 96 ? 9.306 27.153 10.982 1.00 68.19 96 SER A O 1
ATOM 758 N N . LEU A 1 97 ? 9.115 29.301 10.354 1.00 64.50 97 LEU A N 1
ATOM 759 C CA . LEU A 1 97 ? 9.146 29.030 8.914 1.00 64.50 97 LEU A CA 1
ATOM 760 C C . LEU A 1 97 ? 10.559 28.682 8.411 1.00 64.50 97 LEU A C 1
ATOM 762 O O . LEU A 1 97 ? 10.685 27.883 7.484 1.00 64.50 97 LEU A O 1
ATOM 766 N N . ALA A 1 98 ? 11.615 29.220 9.032 1.00 58.81 98 ALA A N 1
ATOM 767 C CA . ALA A 1 98 ? 13.007 28.908 8.692 1.00 58.81 98 ALA A CA 1
ATOM 768 C C . ALA A 1 98 ? 13.450 27.495 9.128 1.00 58.81 98 ALA A C 1
ATOM 770 O O . ALA A 1 98 ? 14.435 26.979 8.605 1.00 58.81 98 ALA A O 1
ATOM 771 N N . VAL A 1 99 ? 12.699 26.832 10.019 1.00 54.25 99 VAL A N 1
ATOM 772 C CA . VAL A 1 99 ? 12.865 25.405 10.369 1.00 54.25 99 VAL A CA 1
ATOM 773 C C . VAL A 1 99 ? 11.979 24.518 9.472 1.00 54.25 99 VAL A C 1
ATOM 775 O O . VAL A 1 99 ? 11.523 23.448 9.868 1.00 54.25 99 VAL A O 1
ATOM 778 N N . SER A 1 100 ? 11.725 24.933 8.227 1.00 49.28 100 SER A N 1
ATOM 779 C CA . SER A 1 100 ? 11.117 24.055 7.220 1.00 49.28 100 SER A CA 1
ATOM 780 C C . SER A 1 100 ? 12.186 23.117 6.663 1.00 49.28 100 SER A C 1
ATOM 782 O O . SER A 1 100 ? 12.911 23.416 5.720 1.00 49.28 100 SER A O 1
ATOM 784 N N . SER A 1 101 ? 12.294 22.004 7.375 1.00 51.16 101 SER A N 1
ATOM 785 C CA . SER A 1 101 ? 13.004 20.754 7.140 1.00 51.16 101 SER A CA 1
ATOM 786 C C . SER A 1 101 ? 13.491 20.497 5.708 1.00 51.16 101 SER A C 1
ATOM 788 O O . SER A 1 101 ? 12.719 20.532 4.751 1.00 51.16 101 SER A O 1
ATOM 790 N N . VAL A 1 102 ? 14.746 20.043 5.597 1.00 47.53 102 VAL A N 1
ATOM 791 C CA . VAL A 1 102 ? 15.135 19.065 4.572 1.00 47.53 102 VAL A CA 1
ATOM 792 C C . VAL A 1 102 ? 14.115 17.930 4.647 1.00 47.53 102 VAL A C 1
ATOM 794 O O . VAL A 1 102 ? 14.131 17.126 5.579 1.00 47.53 102 VAL A O 1
ATOM 797 N N . ALA A 1 103 ? 13.176 17.898 3.705 1.00 46.38 103 ALA A N 1
ATOM 798 C CA . ALA A 1 103 ? 12.355 16.726 3.486 1.00 46.38 103 ALA A CA 1
ATOM 799 C C . ALA A 1 103 ? 13.315 15.631 3.018 1.00 46.38 103 ALA A C 1
ATOM 801 O O . ALA A 1 103 ? 13.770 15.642 1.874 1.00 46.38 103 ALA A O 1
ATOM 802 N N . LEU A 1 104 ? 13.700 14.742 3.937 1.00 47.84 104 LEU A N 1
ATOM 803 C CA . LEU A 1 104 ? 14.514 13.578 3.625 1.00 47.84 104 LEU A CA 1
ATOM 804 C C . LEU A 1 104 ? 13.703 12.741 2.631 1.00 47.84 104 LEU A C 1
ATOM 806 O O . LEU A 1 104 ? 12.738 12.079 3.016 1.00 47.84 104 LEU A O 1
ATOM 810 N N . ALA A 1 105 ? 14.030 12.843 1.342 1.00 58.78 105 ALA A N 1
ATOM 811 C CA . ALA A 1 105 ? 13.418 12.017 0.318 1.00 58.78 105 ALA A CA 1
ATOM 812 C C . ALA A 1 105 ? 13.674 10.562 0.711 1.00 58.78 105 ALA A C 1
ATOM 814 O O . ALA A 1 105 ? 14.820 10.112 0.760 1.00 58.78 105 ALA A O 1
ATOM 815 N N . LYS A 1 106 ? 12.605 9.853 1.075 1.00 68.50 106 LYS A N 1
ATOM 816 C CA . LYS A 1 106 ? 12.702 8.477 1.536 1.00 68.50 106 LYS A CA 1
ATOM 817 C C . LYS A 1 106 ? 13.257 7.631 0.400 1.00 68.50 106 LYS A C 1
ATOM 819 O O . LYS A 1 106 ? 12.733 7.673 -0.715 1.00 68.50 106 LYS A O 1
ATOM 824 N N . THR A 1 107 ? 14.328 6.889 0.661 1.00 87.94 107 THR A N 1
ATOM 825 C CA . THR A 1 107 ? 14.917 6.061 -0.389 1.00 87.94 107 THR A CA 1
ATOM 826 C C . THR A 1 107 ? 13.966 4.921 -0.750 1.00 87.94 107 THR A C 1
ATOM 828 O O . THR A 1 107 ? 13.081 4.530 0.018 1.00 87.94 107 THR A O 1
ATOM 831 N N . VAL A 1 108 ? 14.156 4.350 -1.935 1.00 90.62 108 VAL A N 1
ATOM 832 C CA . VAL A 1 108 ? 13.372 3.204 -2.406 1.00 90.62 108 VAL A CA 1
ATOM 833 C C . VAL A 1 108 ? 13.482 2.013 -1.440 1.00 90.62 108 VAL A C 1
ATOM 835 O O . VAL A 1 108 ? 12.480 1.372 -1.118 1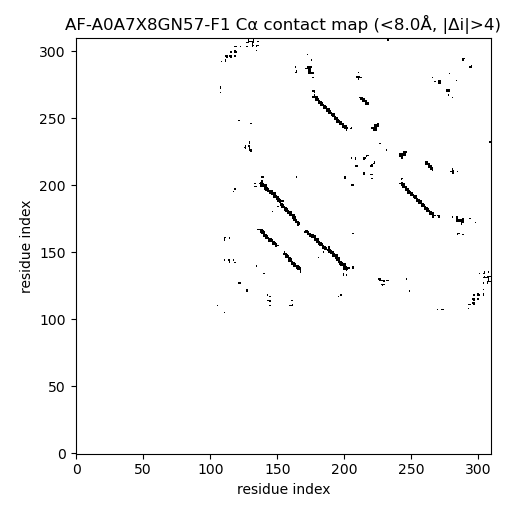.00 90.62 108 VAL A O 1
ATOM 838 N N . ASN A 1 109 ? 14.681 1.763 -0.906 1.00 93.06 109 ASN A N 1
ATOM 839 C CA . ASN A 1 109 ? 14.916 0.708 0.078 1.00 93.06 109 ASN A CA 1
ATOM 840 C C . ASN A 1 109 ? 14.167 0.980 1.391 1.00 93.06 109 ASN A C 1
ATOM 842 O O . ASN A 1 109 ? 13.534 0.074 1.932 1.00 93.06 109 ASN A O 1
ATOM 846 N N . ASP A 1 110 ? 14.132 2.228 1.866 1.00 94.00 110 ASP A N 1
ATOM 847 C CA . ASP A 1 110 ? 13.383 2.587 3.078 1.00 94.00 110 ASP A CA 1
ATOM 848 C C . ASP A 1 110 ? 11.878 2.334 2.927 1.00 94.00 110 ASP A C 1
ATOM 850 O O . ASP A 1 110 ? 11.195 1.996 3.904 1.00 94.00 110 ASP A O 1
ATOM 854 N N . ARG A 1 111 ? 11.330 2.496 1.712 1.00 94.81 111 ARG A N 1
ATOM 855 C CA . ARG A 1 111 ? 9.929 2.153 1.418 1.00 94.81 111 ARG A CA 1
ATOM 856 C C . ARG A 1 111 ? 9.688 0.650 1.585 1.00 94.81 111 ARG A C 1
ATOM 858 O O . ARG A 1 111 ? 8.734 0.283 2.271 1.00 94.81 111 ARG A O 1
ATOM 865 N N . LEU A 1 112 ? 10.570 -0.205 1.057 1.00 96.88 112 LEU A N 1
ATOM 866 C CA . LEU A 1 112 ? 10.489 -1.668 1.212 1.00 96.88 112 LEU A CA 1
ATOM 867 C C . LEU A 1 112 ? 10.664 -2.114 2.671 1.00 96.88 112 LEU A C 1
ATOM 869 O O . LEU A 1 112 ? 9.897 -2.944 3.166 1.00 96.88 112 LEU A O 1
ATOM 873 N N . VAL A 1 113 ? 11.614 -1.519 3.397 1.00 96.81 113 VAL A N 1
ATOM 874 C CA . VAL A 1 113 ? 11.827 -1.782 4.831 1.00 96.81 113 VAL A CA 1
ATOM 875 C C . VAL A 1 113 ? 10.584 -1.406 5.638 1.00 96.81 113 VAL A C 1
ATOM 877 O O . VAL A 1 113 ? 10.119 -2.177 6.479 1.00 96.81 113 VAL A O 1
ATOM 880 N N . SER A 1 114 ? 9.989 -0.249 5.348 1.00 96.81 114 SER A N 1
ATOM 881 C CA . SER A 1 114 ? 8.769 0.199 6.030 1.00 96.81 114 SER A CA 1
ATOM 882 C C . SER A 1 114 ? 7.565 -0.684 5.705 1.00 96.81 114 SER A C 1
ATOM 884 O O . SER A 1 114 ? 6.782 -0.991 6.601 1.00 96.81 114 SER A O 1
ATOM 886 N N . ALA A 1 115 ? 7.435 -1.129 4.452 1.00 97.31 115 ALA A N 1
ATOM 887 C CA . ALA A 1 115 ? 6.416 -2.092 4.042 1.00 97.31 115 ALA A CA 1
ATOM 888 C C . ALA A 1 115 ? 6.569 -3.420 4.787 1.00 97.31 115 ALA A C 1
ATOM 890 O O . ALA A 1 115 ? 5.596 -3.929 5.339 1.00 97.31 115 ALA A O 1
ATOM 891 N N . THR A 1 116 ? 7.799 -3.923 4.900 1.00 97.69 116 THR A N 1
ATOM 892 C CA . THR A 1 116 ? 8.107 -5.149 5.649 1.00 97.69 116 THR A CA 1
ATOM 893 C C . THR A 1 116 ? 7.700 -5.019 7.116 1.00 97.69 116 THR A C 1
ATOM 895 O O . THR A 1 116 ? 7.057 -5.912 7.670 1.00 97.69 116 THR A O 1
ATOM 898 N N . LYS A 1 117 ? 8.039 -3.888 7.748 1.00 96.94 117 LYS A N 1
ATOM 899 C CA . LYS A 1 117 ? 7.685 -3.607 9.144 1.00 96.94 117 LYS A CA 1
ATOM 900 C C . LYS A 1 117 ? 6.171 -3.599 9.349 1.00 96.94 117 LYS A C 1
ATOM 902 O O . LYS A 1 117 ? 5.686 -4.252 10.265 1.00 96.94 117 LYS A O 1
ATOM 907 N N . VAL A 1 118 ? 5.431 -2.913 8.480 1.00 95.62 118 VAL A N 1
ATOM 908 C CA . VAL A 1 118 ? 3.967 -2.831 8.568 1.00 95.62 118 VAL A CA 1
ATOM 909 C C . VAL A 1 118 ? 3.307 -4.191 8.392 1.00 95.62 118 VAL A C 1
ATOM 911 O O . VAL A 1 118 ? 2.438 -4.531 9.187 1.00 95.62 118 VAL A O 1
ATOM 914 N N . VAL A 1 119 ? 3.739 -4.997 7.417 1.00 96.31 119 VAL A N 1
ATOM 915 C CA . VAL A 1 119 ? 3.191 -6.350 7.222 1.00 96.31 119 VAL A CA 1
ATOM 916 C C . VAL A 1 119 ? 3.403 -7.207 8.472 1.00 96.31 119 VAL A C 1
ATOM 918 O O . VAL A 1 119 ? 2.484 -7.901 8.895 1.00 96.31 119 VAL A O 1
ATOM 921 N N . ARG A 1 120 ? 4.575 -7.120 9.113 1.00 95.81 120 ARG A N 1
ATOM 922 C CA . ARG A 1 120 ? 4.849 -7.828 10.375 1.00 95.81 120 ARG A CA 1
ATOM 923 C C . ARG A 1 120 ? 4.011 -7.309 11.544 1.00 95.81 120 ARG A C 1
ATOM 925 O O . ARG A 1 120 ? 3.495 -8.118 12.308 1.00 95.81 120 ARG A O 1
ATOM 932 N N . GLU A 1 121 ? 3.852 -5.990 11.677 1.00 93.81 121 GLU A N 1
ATOM 933 C CA . GLU A 1 121 ? 2.997 -5.390 12.714 1.00 93.81 121 GLU A CA 1
ATOM 934 C C . GLU A 1 121 ? 1.529 -5.813 12.543 1.00 93.81 121 GLU A C 1
ATOM 936 O O . GLU A 1 121 ? 0.888 -6.198 13.520 1.00 93.81 121 GLU A O 1
ATOM 941 N N . MET A 1 122 ? 1.013 -5.805 11.309 1.00 91.75 122 MET A N 1
ATOM 942 C CA . MET A 1 122 ? -0.341 -6.272 10.989 1.00 91.75 122 MET A CA 1
ATOM 943 C C . MET A 1 122 ? -0.488 -7.778 11.225 1.00 91.75 122 MET A C 1
ATOM 945 O O . MET A 1 122 ? -1.493 -8.224 11.765 1.00 91.75 122 MET A O 1
ATOM 949 N N . ALA A 1 123 ? 0.532 -8.575 10.897 1.00 90.50 123 ALA A N 1
ATOM 950 C CA . ALA A 1 123 ? 0.528 -10.011 11.165 1.00 90.50 123 ALA A CA 1
ATOM 951 C C . ALA A 1 123 ? 0.495 -10.345 12.668 1.00 90.50 123 ALA A C 1
ATOM 953 O O . ALA A 1 123 ? 0.208 -11.489 13.019 1.00 90.50 123 ALA A O 1
ATOM 954 N N . GLY A 1 124 ? 0.823 -9.398 13.552 1.00 88.12 124 GLY A N 1
ATOM 955 C CA . GLY A 1 124 ? 0.724 -9.547 15.006 1.00 88.12 124 GLY A CA 1
ATOM 956 C C . GLY A 1 124 ? -0.664 -9.254 15.587 1.00 88.12 124 GLY A C 1
ATOM 957 O O . GLY A 1 124 ? -0.847 -9.442 16.786 1.00 88.12 124 GLY A O 1
ATOM 958 N N . GLN A 1 125 ? -1.621 -8.788 14.779 1.00 86.62 125 GLN A N 1
ATOM 959 C CA . GLN A 1 125 ? -2.967 -8.428 15.234 1.00 86.62 125 GLN A CA 1
ATOM 960 C C . GLN A 1 125 ? -3.908 -9.643 15.308 1.00 86.62 125 GLN A C 1
ATOM 962 O O . GLN A 1 125 ? -3.654 -10.697 14.723 1.00 86.62 125 GLN A O 1
ATOM 967 N N . ASN A 1 126 ? -5.020 -9.488 16.033 1.00 78.50 126 ASN A N 1
ATOM 968 C CA . ASN A 1 126 ? -5.997 -10.559 16.280 1.00 78.50 126 ASN A CA 1
ATOM 969 C C . ASN A 1 126 ? -6.757 -11.019 15.020 1.00 78.50 126 ASN A C 1
ATOM 971 O O . ASN A 1 126 ? -7.333 -12.102 15.014 1.00 78.50 126 ASN A O 1
ATOM 975 N N . ASP A 1 127 ? -6.780 -10.202 13.971 1.00 77.00 127 ASP A N 1
ATOM 976 C CA . ASP A 1 127 ? -7.427 -10.433 12.675 1.00 77.00 127 ASP A CA 1
ATOM 977 C C . ASP A 1 127 ? -6.451 -10.932 11.591 1.00 77.00 127 ASP A C 1
ATOM 979 O O . ASP A 1 127 ? -6.808 -11.046 10.414 1.00 77.00 127 ASP A O 1
ATOM 983 N N . ALA A 1 128 ? -5.218 -11.280 11.980 1.00 83.88 128 ALA A N 1
ATOM 984 C CA . ALA A 1 128 ? -4.175 -11.701 11.051 1.00 83.88 128 ALA A CA 1
ATOM 985 C C . ALA A 1 128 ? -4.504 -12.992 10.282 1.00 83.88 128 ALA A C 1
ATOM 987 O O . ALA A 1 128 ? -4.022 -13.155 9.164 1.00 83.88 128 ALA A O 1
ATOM 988 N N . GLU A 1 129 ? -5.304 -13.899 10.848 1.00 84.06 129 GLU A N 1
ATOM 989 C CA . GLU A 1 129 ? -5.695 -15.160 10.201 1.00 84.06 129 GLU A CA 1
ATOM 990 C C . GLU A 1 129 ? -6.535 -14.901 8.940 1.00 84.06 129 GLU A C 1
ATOM 992 O O . GLU A 1 129 ? -6.186 -15.333 7.842 1.00 84.06 129 GLU A O 1
ATOM 997 N N . THR A 1 130 ? -7.588 -14.094 9.069 1.00 84.06 130 THR A N 1
ATOM 998 C CA . THR A 1 130 ? -8.468 -13.739 7.950 1.00 84.06 130 THR A CA 1
ATOM 999 C C . THR A 1 130 ? -7.721 -12.953 6.872 1.00 84.06 130 THR A C 1
ATOM 1001 O O . THR A 1 130 ? -7.881 -13.193 5.672 1.00 84.06 130 THR A O 1
ATOM 1004 N N . MET A 1 131 ? -6.848 -12.036 7.291 1.00 88.50 131 MET A N 1
ATOM 1005 C CA . MET A 1 131 ? -5.964 -11.313 6.381 1.00 88.50 131 MET A CA 1
ATOM 1006 C C . MET A 1 131 ? -5.010 -12.269 5.648 1.00 88.50 131 MET A C 1
ATOM 1008 O O . MET A 1 131 ? -4.809 -12.135 4.439 1.00 88.50 131 MET A O 1
ATOM 1012 N N . ALA A 1 132 ? -4.444 -13.257 6.347 1.00 91.06 132 ALA A N 1
ATOM 1013 C CA . ALA A 1 132 ? -3.570 -14.267 5.760 1.00 91.06 132 ALA A CA 1
ATOM 1014 C C . ALA A 1 132 ? -4.288 -15.114 4.704 1.00 91.06 132 ALA A C 1
ATOM 1016 O O . ALA A 1 132 ? -3.708 -15.388 3.648 1.00 91.06 132 ALA A O 1
ATOM 1017 N N . ASP A 1 133 ? -5.548 -15.481 4.946 1.00 88.75 133 ASP A N 1
ATOM 1018 C CA . ASP A 1 133 ? -6.379 -16.202 3.980 1.00 88.75 133 ASP A CA 1
ATOM 1019 C C . ASP A 1 133 ? -6.575 -15.423 2.681 1.00 88.75 133 ASP A C 1
ATOM 1021 O O . ASP A 1 133 ? -6.431 -15.983 1.586 1.00 88.75 133 ASP A O 1
ATOM 1025 N N . LEU A 1 134 ? -6.842 -14.120 2.792 1.00 89.69 134 LEU A N 1
ATOM 1026 C CA . LEU A 1 134 ? -6.986 -13.247 1.632 1.00 89.69 134 LEU A CA 1
ATOM 1027 C C . LEU A 1 134 ? -5.663 -13.078 0.888 1.00 89.69 134 LEU A C 1
ATOM 1029 O O . LEU A 1 134 ? -5.635 -13.240 -0.331 1.00 89.69 134 LEU A O 1
ATOM 1033 N N . VAL A 1 135 ? -4.557 -12.819 1.593 1.00 93.00 135 VAL A N 1
ATOM 1034 C CA . VAL A 1 135 ? -3.226 -12.669 0.974 1.00 93.00 135 VAL A CA 1
ATOM 1035 C C . VAL A 1 135 ? -2.792 -13.960 0.273 1.00 93.00 135 VAL A C 1
ATOM 1037 O O . VAL A 1 135 ? -2.174 -13.908 -0.790 1.00 93.00 135 VAL A O 1
ATOM 1040 N N . ARG A 1 136 ? -3.155 -15.131 0.810 1.00 91.25 136 ARG A N 1
ATOM 1041 C CA . ARG A 1 136 ? -2.867 -16.432 0.188 1.00 91.25 136 ARG A CA 1
ATOM 1042 C C . ARG A 1 136 ? -3.552 -16.598 -1.170 1.00 91.25 136 ARG A C 1
ATOM 1044 O O . ARG A 1 136 ? -2.925 -17.126 -2.087 1.00 91.25 136 ARG A O 1
ATOM 1051 N N . LYS A 1 137 ? -4.803 -16.147 -1.301 1.00 90.50 137 LYS A N 1
ATOM 1052 C CA . LYS A 1 137 ? -5.614 -16.249 -2.530 1.00 90.50 137 LYS A CA 1
ATOM 1053 C C . LYS A 1 137 ? -5.503 -15.012 -3.439 1.00 90.50 137 LYS A C 1
ATOM 1055 O O . LYS A 1 137 ? -6.092 -14.992 -4.517 1.00 90.50 137 LYS A O 1
ATOM 1060 N N . ALA A 1 138 ? -4.762 -13.987 -3.020 1.00 94.19 138 ALA A N 1
ATOM 1061 C CA . ALA A 1 138 ? -4.663 -12.712 -3.718 1.00 94.19 138 ALA A CA 1
ATOM 1062 C C . ALA A 1 138 ? -4.007 -12.834 -5.102 1.00 94.19 138 ALA A C 1
ATOM 1064 O O . ALA A 1 138 ? -3.110 -13.650 -5.313 1.00 94.19 138 ALA A O 1
ATOM 1065 N N . ARG A 1 139 ? -4.409 -11.953 -6.021 1.00 95.75 139 ARG A N 1
ATOM 1066 C CA . ARG A 1 139 ? -3.716 -11.650 -7.284 1.00 95.75 139 ARG A CA 1
ATOM 1067 C C . ARG A 1 139 ? -2.640 -10.579 -7.119 1.00 95.75 139 ARG A C 1
ATOM 1069 O O . ARG A 1 139 ? -1.783 -10.428 -7.981 1.00 95.75 139 ARG A O 1
ATOM 1076 N N . GLY A 1 140 ? -2.655 -9.843 -6.014 1.00 96.69 140 GLY A N 1
ATOM 1077 C CA . GLY A 1 140 ? -1.629 -8.863 -5.686 1.00 96.69 140 GLY A CA 1
ATOM 1078 C C . GLY A 1 140 ? -1.893 -8.182 -4.353 1.00 96.69 140 GLY A C 1
ATOM 1079 O O . GLY A 1 140 ? -2.980 -8.297 -3.783 1.00 96.69 140 GLY A O 1
ATOM 1080 N N . VAL A 1 141 ? -0.890 -7.472 -3.857 1.00 97.44 141 VAL A N 1
ATOM 1081 C CA . VAL A 1 141 ? -0.990 -6.671 -2.637 1.00 97.44 141 VAL A CA 1
ATOM 1082 C C . VAL A 1 141 ? -0.431 -5.279 -2.875 1.00 97.44 141 VAL A C 1
ATOM 1084 O O . VAL A 1 141 ? 0.582 -5.109 -3.555 1.00 97.44 141 VAL A O 1
ATOM 1087 N N . VAL A 1 142 ? -1.089 -4.291 -2.282 1.00 97.50 142 VAL A N 1
ATOM 1088 C CA . VAL A 1 142 ? -0.603 -2.920 -2.162 1.00 97.50 142 VAL A CA 1
ATOM 1089 C C . VAL A 1 142 ? -0.275 -2.667 -0.704 1.00 97.50 142 VAL A C 1
ATOM 1091 O O . VAL A 1 142 ? -1.126 -2.852 0.161 1.00 97.50 142 VAL A O 1
ATOM 1094 N N . ILE A 1 143 ? 0.937 -2.212 -0.424 1.00 98.06 143 ILE A N 1
ATOM 1095 C CA . ILE A 1 143 ? 1.370 -1.889 0.932 1.00 98.06 143 ILE A CA 1
ATOM 1096 C C . ILE A 1 143 ? 1.753 -0.418 0.970 1.00 98.06 143 ILE A C 1
ATOM 1098 O O . ILE A 1 143 ? 2.685 0.002 0.285 1.00 98.06 143 ILE A O 1
ATOM 1102 N N . ILE A 1 144 ? 1.044 0.358 1.784 1.00 97.50 144 ILE A N 1
ATOM 1103 C CA . ILE A 1 144 ? 1.272 1.792 1.983 1.00 97.50 144 ILE A CA 1
ATOM 1104 C C . ILE A 1 144 ? 1.621 1.975 3.461 1.00 97.50 144 ILE A C 1
ATOM 1106 O O . ILE A 1 144 ? 0.723 2.013 4.304 1.00 97.50 144 ILE A O 1
ATOM 1110 N N . PRO A 1 145 ? 2.914 2.054 3.823 1.00 96.25 145 PRO A N 1
ATOM 1111 C CA . PRO A 1 145 ? 3.309 1.999 5.226 1.00 96.25 145 PRO A CA 1
ATOM 1112 C C . PRO A 1 145 ? 2.908 3.234 6.033 1.00 96.25 145 PRO A C 1
ATOM 1114 O O . PRO A 1 145 ? 2.794 3.165 7.252 1.00 96.25 145 PRO A O 1
ATOM 1117 N N . SER A 1 146 ? 2.750 4.375 5.361 1.00 94.69 146 SER A N 1
ATOM 1118 C CA . SER A 1 146 ? 2.406 5.646 5.988 1.00 94.69 146 SER A CA 1
ATOM 1119 C C . SER A 1 146 ? 1.543 6.468 5.040 1.00 94.69 146 SER A C 1
ATOM 1121 O O . SER A 1 146 ? 2.059 7.130 4.142 1.00 94.69 146 SER A O 1
ATOM 1123 N N . TYR A 1 147 ? 0.233 6.425 5.256 1.00 96.00 147 TYR A N 1
ATOM 1124 C CA . TYR A 1 147 ? -0.746 7.319 4.654 1.00 96.00 147 TYR A CA 1
ATOM 1125 C C . TYR A 1 147 ? -1.126 8.389 5.676 1.00 96.00 147 TYR A C 1
ATOM 1127 O O . TYR A 1 147 ? -1.915 8.144 6.591 1.00 96.00 147 TYR A O 1
ATOM 1135 N N . VAL A 1 148 ? -0.497 9.557 5.568 1.00 96.50 148 VAL A N 1
ATOM 1136 C CA . VAL A 1 148 ? -0.662 10.660 6.519 1.00 96.50 148 VAL A CA 1
ATOM 1137 C C . VAL A 1 148 ? -1.816 11.532 6.061 1.00 96.50 148 VAL A C 1
ATOM 1139 O O . VAL A 1 148 ? -1.766 12.081 4.964 1.00 96.50 148 VAL A O 1
ATOM 1142 N N . LYS A 1 149 ? -2.834 11.671 6.908 1.00 95.88 149 LYS A N 1
ATOM 1143 C CA . LYS A 1 149 ? -3.989 12.551 6.724 1.00 95.88 149 LYS A CA 1
ATOM 1144 C C . LYS A 1 149 ? -3.928 13.687 7.740 1.00 95.88 149 LYS A C 1
ATOM 1146 O O . LYS A 1 149 ? -3.725 13.438 8.927 1.00 95.88 149 LYS A O 1
ATOM 1151 N N . ALA A 1 150 ? -4.151 14.913 7.279 1.00 96.69 150 ALA A N 1
ATOM 1152 C CA . ALA A 1 150 ? -4.290 16.100 8.118 1.00 96.69 150 ALA A CA 1
ATOM 1153 C C . ALA A 1 150 ? -5.490 16.926 7.647 1.00 96.69 150 ALA A C 1
ATOM 1155 O O . ALA A 1 150 ? -5.640 17.159 6.444 1.00 96.69 150 ALA A O 1
ATOM 1156 N N . ALA A 1 151 ? -6.355 17.349 8.573 1.00 95.50 151 ALA A N 1
ATOM 1157 C CA . ALA A 1 151 ? -7.571 18.081 8.225 1.00 95.50 151 ALA A CA 1
ATOM 1158 C C . ALA A 1 151 ? -8.028 19.071 9.303 1.00 95.50 151 ALA A C 1
ATOM 1160 O O . ALA A 1 151 ? -7.883 18.793 10.493 1.00 95.50 151 ALA A O 1
ATOM 1161 N N . ILE A 1 152 ? -8.628 20.185 8.864 1.00 96.12 152 ILE A N 1
ATOM 1162 C CA . ILE A 1 152 ? -9.466 21.108 9.651 1.00 96.12 152 ILE A CA 1
ATOM 1163 C C . ILE A 1 152 ? -10.571 21.607 8.711 1.00 96.12 152 ILE A C 1
ATOM 1165 O O . ILE A 1 152 ? -10.368 22.541 7.935 1.00 96.12 152 ILE A O 1
ATOM 1169 N N . GLY A 1 153 ? -11.724 20.940 8.705 1.00 93.44 153 GLY A N 1
ATOM 1170 C CA . GLY A 1 153 ? -12.761 21.160 7.691 1.00 93.44 153 GLY A CA 1
ATOM 1171 C C . GLY A 1 153 ? -12.368 20.553 6.337 1.00 93.44 153 GLY A C 1
ATOM 1172 O O . GLY A 1 153 ? -12.888 19.524 5.899 1.00 93.44 153 GLY A O 1
ATOM 1173 N N . LEU A 1 154 ? -11.369 21.156 5.698 1.00 95.88 154 LEU A N 1
ATOM 1174 C CA . LEU A 1 154 ? -10.689 20.632 4.517 1.00 95.88 154 LEU A CA 1
ATOM 1175 C C . LEU A 1 154 ? -9.425 19.882 4.937 1.00 95.88 154 LEU A C 1
ATOM 1177 O O . LEU A 1 154 ? -8.740 20.269 5.886 1.00 95.88 154 LEU A O 1
ATOM 1181 N N . GLY A 1 155 ? -9.128 18.789 4.243 1.00 94.75 155 GLY A N 1
ATOM 1182 C CA . GLY A 1 155 ? -7.998 17.937 4.572 1.00 94.75 155 GLY A CA 1
ATOM 1183 C C . GLY A 1 155 ? -7.337 17.319 3.359 1.00 94.75 155 GLY A C 1
ATOM 1184 O O . GLY A 1 155 ? -7.996 16.979 2.374 1.00 94.75 155 GLY A O 1
ATOM 1185 N N . GLY A 1 156 ? -6.029 17.136 3.471 1.00 96.81 156 GLY A N 1
ATOM 1186 C CA . GLY A 1 156 ? -5.205 16.427 2.505 1.00 96.81 156 GLY A CA 1
ATOM 1187 C C . GLY A 1 156 ? -4.664 15.140 3.104 1.00 96.81 156 GLY A C 1
ATOM 1188 O O . GLY A 1 156 ? -4.528 15.005 4.325 1.00 96.81 156 GLY A O 1
ATOM 1189 N N . ALA A 1 157 ? -4.342 14.193 2.235 1.00 96.38 157 ALA A N 1
ATOM 1190 C CA . ALA A 1 157 ? -3.622 12.999 2.618 1.00 96.38 157 ALA A CA 1
ATOM 1191 C C . ALA A 1 157 ? -2.577 12.628 1.571 1.00 96.38 157 ALA A C 1
ATOM 1193 O O . ALA A 1 157 ? -2.805 12.789 0.371 1.00 96.38 157 ALA A O 1
ATOM 1194 N N . TYR A 1 158 ? -1.441 12.114 2.025 1.00 97.12 158 TYR A N 1
ATOM 1195 C CA . TYR A 1 158 ? -0.372 11.640 1.156 1.00 97.12 158 TYR A CA 1
ATOM 1196 C C . TYR A 1 158 ? 0.291 10.402 1.747 1.00 97.12 158 TYR A C 1
ATOM 1198 O O . TYR A 1 158 ? 0.440 10.272 2.964 1.00 97.12 158 TYR A O 1
ATOM 1206 N N . GLY A 1 159 ? 0.705 9.493 0.877 1.00 95.94 159 GLY A N 1
ATOM 1207 C CA . GLY A 1 159 ? 1.479 8.329 1.259 1.00 95.94 159 GLY A CA 1
ATOM 1208 C C . GLY A 1 159 ? 2.236 7.747 0.084 1.00 95.94 159 GLY A C 1
ATOM 1209 O O . GLY A 1 159 ? 1.933 8.002 -1.079 1.00 95.94 159 GLY A O 1
ATOM 1210 N N . GLU A 1 160 ? 3.212 6.922 0.416 1.00 96.06 160 GLU A N 1
ATOM 1211 C CA . GLU A 1 160 ? 4.025 6.193 -0.547 1.00 96.06 160 GLU A CA 1
ATOM 1212 C C . GLU A 1 160 ? 3.896 4.709 -0.245 1.00 96.06 160 GLU A C 1
ATOM 1214 O O . GLU A 1 160 ? 3.763 4.310 0.916 1.00 96.06 160 GLU A O 1
ATOM 1219 N N . GLY A 1 161 ? 3.941 3.888 -1.280 1.00 95.81 161 GLY A N 1
ATOM 1220 C CA . GLY A 1 161 ? 3.737 2.461 -1.150 1.00 95.81 161 GLY A CA 1
ATOM 1221 C C . GLY A 1 161 ? 4.377 1.661 -2.266 1.00 95.81 161 GLY A C 1
ATOM 1222 O O . GLY A 1 161 ? 5.082 2.179 -3.138 1.00 95.81 161 GLY A O 1
ATOM 1223 N N . VAL A 1 162 ? 4.124 0.364 -2.199 1.00 97.25 162 VAL A N 1
ATOM 1224 C CA . VAL A 1 162 ? 4.622 -0.631 -3.138 1.00 97.25 162 VAL A CA 1
ATOM 1225 C C . VAL A 1 162 ? 3.505 -1.591 -3.511 1.00 97.25 162 VAL A C 1
ATOM 1227 O O . VAL A 1 162 ? 2.681 -1.951 -2.669 1.00 97.25 162 VAL A O 1
ATOM 1230 N N . VAL A 1 163 ? 3.499 -2.019 -4.769 1.00 97.62 163 VAL A N 1
ATOM 1231 C CA . VAL A 1 163 ? 2.638 -3.084 -5.274 1.00 97.62 163 VAL A CA 1
ATOM 1232 C C . VAL A 1 163 ? 3.455 -4.259 -5.741 1.00 97.62 163 VAL A C 1
ATOM 1234 O O . VAL A 1 163 ? 4.459 -4.113 -6.440 1.00 97.62 163 VAL A O 1
ATOM 1237 N N . LEU A 1 164 ? 2.975 -5.429 -5.344 1.00 98.06 164 LEU A N 1
ATOM 1238 C CA 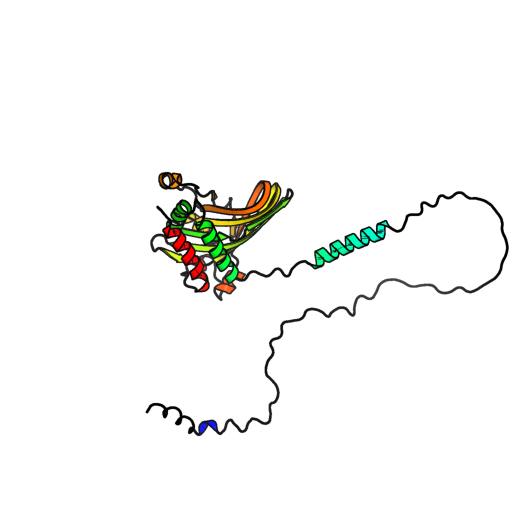. LEU A 1 164 ? 3.472 -6.721 -5.768 1.00 98.06 164 LEU A CA 1
ATOM 1239 C C . LEU A 1 164 ? 2.305 -7.500 -6.362 1.00 98.06 164 LEU A C 1
ATOM 1241 O O . LEU A 1 164 ? 1.248 -7.621 -5.737 1.00 98.06 164 L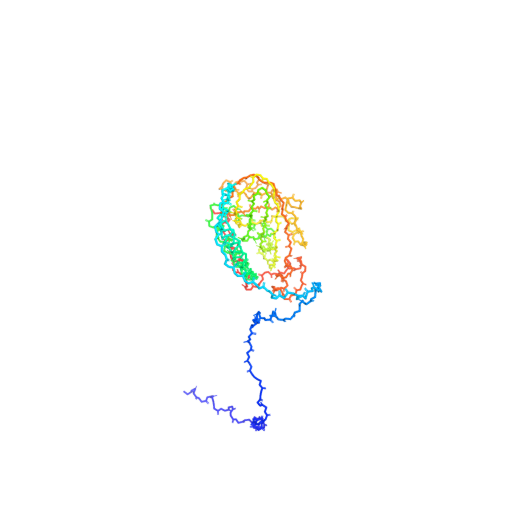EU A O 1
ATOM 1245 N N . ARG A 1 165 ? 2.502 -8.053 -7.556 1.00 97.69 165 ARG A N 1
ATOM 1246 C CA . ARG A 1 165 ? 1.565 -9.018 -8.131 1.00 97.69 165 ARG A CA 1
ATOM 1247 C C . ARG A 1 165 ? 1.889 -10.401 -7.575 1.00 97.69 165 ARG A C 1
ATOM 1249 O O . ARG A 1 165 ? 3.053 -10.755 -7.412 1.00 97.69 165 ARG A O 1
ATOM 1256 N N . HIS A 1 166 ? 0.856 -11.177 -7.293 1.00 96.75 166 HIS A N 1
ATOM 1257 C CA . HIS A 1 166 ? 0.950 -12.542 -6.799 1.00 96.75 166 HIS A CA 1
ATOM 1258 C C . HIS A 1 166 ? 0.231 -13.476 -7.757 1.00 96.75 166 HIS A C 1
ATOM 1260 O O . HIS A 1 166 ? -0.896 -13.214 -8.176 1.00 96.75 166 HIS A O 1
ATOM 1266 N N . ASP A 1 167 ? 0.870 -14.585 -8.087 1.00 94.88 167 ASP A N 1
ATOM 1267 C CA . ASP A 1 167 ? 0.196 -15.690 -8.743 1.00 94.88 167 ASP A CA 1
ATOM 1268 C C . ASP A 1 167 ? -0.156 -16.755 -7.696 1.00 94.88 167 ASP A C 1
ATOM 1270 O O . ASP A 1 167 ? 0.740 -17.462 -7.233 1.00 94.88 167 ASP A O 1
ATOM 1274 N N . PRO A 1 168 ? -1.434 -16.898 -7.300 1.00 90.44 168 PRO A N 1
ATOM 1275 C CA . PRO A 1 168 ? -1.840 -17.896 -6.320 1.00 90.44 168 PRO A CA 1
ATOM 1276 C C . PRO A 1 168 ? -1.731 -19.336 -6.838 1.00 90.44 168 PRO A C 1
ATOM 1278 O O . PRO A 1 168 ? -1.693 -20.244 -6.013 1.00 90.44 168 PRO A O 1
ATOM 1281 N N . ALA A 1 169 ? -1.654 -19.569 -8.157 1.00 90.69 169 ALA A N 1
ATOM 1282 C CA . ALA A 1 169 ? -1.482 -20.915 -8.707 1.00 90.69 169 ALA A CA 1
ATOM 1283 C C . ALA A 1 169 ? -0.035 -21.405 -8.554 1.00 90.69 169 ALA A C 1
ATOM 1285 O O . ALA A 1 169 ? 0.195 -22.556 -8.195 1.00 90.69 169 ALA A O 1
ATOM 1286 N N . THR A 1 170 ? 0.945 -20.526 -8.785 1.00 91.81 170 THR A N 1
ATOM 1287 C CA . THR A 1 170 ? 2.374 -20.874 -8.680 1.00 91.81 170 THR A CA 1
ATOM 1288 C C . THR A 1 170 ? 3.017 -20.422 -7.366 1.00 91.81 170 THR A C 1
ATOM 1290 O O . THR A 1 170 ? 4.171 -20.750 -7.105 1.00 91.81 170 THR A O 1
ATOM 1293 N N . GLY A 1 171 ? 2.331 -19.593 -6.576 1.00 90.69 171 GLY A N 1
ATOM 1294 C CA . GLY A 1 171 ? 2.853 -18.933 -5.375 1.00 90.69 171 GLY A CA 1
ATOM 1295 C C . GLY A 1 171 ? 3.926 -17.869 -5.640 1.00 90.69 171 GLY A C 1
ATOM 1296 O O . GLY A 1 171 ? 4.605 -17.451 -4.701 1.00 90.69 171 GLY A O 1
ATOM 1297 N N . ARG A 1 172 ? 4.118 -17.455 -6.901 1.00 94.38 172 ARG A N 1
ATOM 1298 C CA . ARG A 1 172 ? 5.199 -16.538 -7.303 1.00 94.38 172 ARG A CA 1
ATOM 1299 C C . ARG A 1 172 ? 4.785 -15.083 -7.120 1.00 94.38 172 ARG A C 1
ATOM 1301 O O . ARG A 1 172 ? 3.621 -14.732 -7.307 1.00 94.38 172 ARG A O 1
ATOM 1308 N N . TRP A 1 173 ? 5.764 -14.240 -6.805 1.00 97.12 173 TRP A N 1
ATOM 1309 C CA . TRP A 1 173 ? 5.600 -12.795 -6.676 1.00 97.12 173 TRP A CA 1
ATOM 1310 C C . TRP A 1 173 ? 6.317 -12.061 -7.812 1.00 97.12 173 TRP A C 1
ATOM 1312 O O . TRP A 1 173 ? 7.394 -12.474 -8.244 1.00 97.12 173 TRP A O 1
ATOM 1322 N N . TYR A 1 174 ? 5.724 -10.960 -8.264 1.00 97.56 174 TYR A N 1
ATOM 1323 C CA . TYR A 1 174 ? 6.222 -10.115 -9.346 1.00 97.56 174 TYR A CA 1
ATOM 1324 C C . TYR A 1 174 ? 6.187 -8.635 -8.934 1.00 97.56 174 TYR A C 1
ATOM 1326 O O . TYR A 1 174 ? 5.348 -8.229 -8.123 1.00 97.56 174 TYR A O 1
ATOM 1334 N N . GLY A 1 175 ? 7.081 -7.822 -9.496 1.00 96.31 175 GLY A N 1
ATOM 1335 C CA . GLY A 1 175 ? 7.342 -6.442 -9.075 1.00 96.31 175 GLY A CA 1
ATOM 1336 C C . GLY A 1 175 ? 8.683 -6.314 -8.340 1.00 96.31 175 GLY A C 1
ATOM 1337 O O . GLY A 1 175 ? 9.570 -7.139 -8.561 1.00 96.31 175 GLY A O 1
ATOM 1338 N N . PRO A 1 176 ? 8.882 -5.298 -7.479 1.00 97.06 176 PRO A N 1
ATOM 1339 C CA . PRO A 1 176 ? 7.929 -4.294 -6.994 1.00 97.06 176 PRO A CA 1
ATOM 1340 C C . PRO A 1 176 ? 7.679 -3.132 -7.963 1.00 97.06 176 PRO A C 1
ATOM 1342 O O . PRO A 1 176 ? 8.591 -2.675 -8.651 1.00 97.06 176 PRO A O 1
ATOM 1345 N N . SER A 1 177 ? 6.454 -2.597 -7.936 1.00 97.25 177 SER A N 1
ATOM 1346 C CA . SER A 1 177 ? 6.117 -1.283 -8.501 1.00 97.25 177 SER A CA 1
ATOM 1347 C C . SER A 1 177 ? 5.876 -0.270 -7.381 1.00 97.25 177 SER A C 1
ATOM 1349 O O . SER A 1 177 ? 5.005 -0.469 -6.534 1.00 97.25 177 SER A O 1
ATOM 1351 N N . PHE A 1 178 ? 6.648 0.812 -7.358 1.00 97.06 178 PHE A N 1
ATOM 1352 C CA . PHE A 1 178 ? 6.507 1.908 -6.402 1.00 97.06 178 PHE A CA 1
ATOM 1353 C C . PHE A 1 178 ? 5.410 2.875 -6.830 1.00 97.06 178 PHE A C 1
ATOM 1355 O O . PHE A 1 178 ? 5.224 3.155 -8.016 1.00 97.06 178 PHE A O 1
ATOM 1362 N N . MET A 1 179 ? 4.692 3.412 -5.847 1.00 96.00 179 MET A N 1
ATOM 1363 C CA . MET A 1 179 ? 3.564 4.303 -6.089 1.00 96.00 179 MET A CA 1
ATOM 1364 C C . MET A 1 179 ? 3.335 5.299 -4.972 1.00 96.00 179 MET A C 1
ATOM 1366 O O . MET A 1 179 ? 3.708 5.071 -3.823 1.00 96.00 179 MET A O 1
ATOM 1370 N N . ASN A 1 180 ? 2.642 6.369 -5.333 1.00 96.31 180 ASN A N 1
ATOM 1371 C CA . ASN A 1 180 ? 2.242 7.440 -4.442 1.00 96.31 180 ASN A CA 1
ATOM 1372 C C . ASN A 1 180 ? 0.720 7.527 -4.427 1.00 96.31 180 ASN A C 1
ATOM 1374 O O . ASN A 1 180 ? 0.073 7.420 -5.470 1.00 96.31 180 ASN A O 1
ATOM 1378 N N . ILE A 1 181 ? 0.152 7.734 -3.248 1.00 95.94 181 ILE A N 1
ATOM 1379 C CA . ILE A 1 181 ? -1.270 7.971 -3.042 1.00 95.94 181 ILE A CA 1
ATOM 1380 C C . ILE A 1 181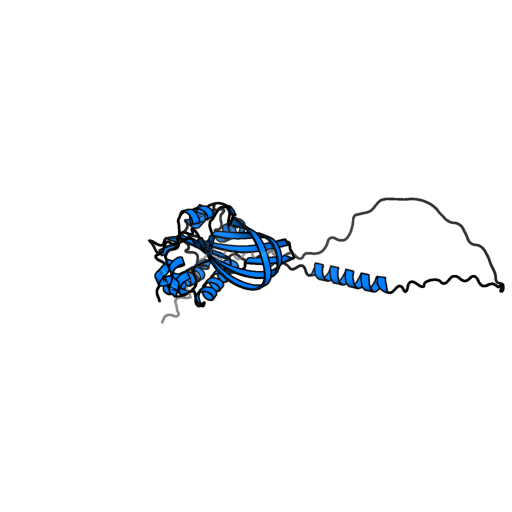 ? -1.459 9.397 -2.538 1.00 95.94 181 ILE A C 1
ATOM 1382 O O . ILE A 1 181 ? -0.810 9.823 -1.586 1.00 95.94 181 ILE A O 1
ATOM 1386 N N . ALA A 1 182 ? -2.366 10.133 -3.165 1.00 96.69 182 ALA A N 1
ATOM 1387 C CA . ALA A 1 182 ? -2.765 11.465 -2.741 1.00 96.69 182 ALA A CA 1
ATOM 1388 C C . ALA A 1 182 ? -4.283 11.505 -2.597 1.00 96.69 182 ALA A C 1
ATOM 1390 O O . ALA A 1 182 ? -5.007 11.014 -3.461 1.00 96.69 182 ALA A O 1
ATOM 1391 N N . GLY A 1 183 ? -4.772 12.069 -1.500 1.00 95.25 183 GLY A N 1
ATOM 1392 C CA . GLY A 1 183 ? -6.195 12.193 -1.224 1.00 95.25 183 GLY A CA 1
ATOM 1393 C C . GLY A 1 183 ? -6.582 13.598 -0.809 1.00 95.25 183 GLY A C 1
ATOM 1394 O O . GLY A 1 183 ? -5.790 14.335 -0.221 1.00 95.25 183 GLY A O 1
ATOM 1395 N N . ALA A 1 184 ? -7.828 13.939 -1.100 1.00 95.25 184 ALA A N 1
ATOM 1396 C CA . ALA A 1 184 ? -8.477 15.145 -0.621 1.00 95.25 184 ALA A CA 1
ATOM 1397 C C . ALA A 1 184 ? -9.761 14.750 0.104 1.00 95.25 184 ALA A C 1
ATOM 1399 O O . ALA A 1 184 ? -10.440 13.790 -0.270 1.00 95.25 184 ALA A O 1
ATOM 1400 N N . SER A 1 185 ? -10.084 15.484 1.160 1.00 93.50 185 SER A N 1
ATOM 1401 C CA . SER A 1 185 ? -11.274 15.248 1.969 1.00 93.50 185 SER A CA 1
ATOM 1402 C C . SER A 1 185 ? -11.878 16.562 2.436 1.00 93.50 185 SER A C 1
ATOM 1404 O O . SER A 1 185 ? -11.159 17.531 2.682 1.00 93.50 185 SER A O 1
ATOM 1406 N N . TYR A 1 186 ? -13.195 16.577 2.592 1.00 95.25 186 TYR A N 1
ATOM 1407 C CA . TYR A 1 186 ? -13.930 17.687 3.182 1.00 95.25 186 TYR A CA 1
ATOM 1408 C C . TYR A 1 186 ? -14.980 17.152 4.160 1.00 95.25 186 TYR A C 1
ATOM 1410 O O . TYR A 1 186 ? -15.537 16.068 3.969 1.00 95.25 186 TYR A O 1
ATOM 1418 N N . GLY A 1 187 ? -15.236 17.897 5.230 1.00 93.81 187 GLY A N 1
ATOM 1419 C CA . GLY A 1 187 ? -16.276 17.569 6.199 1.00 93.81 187 GLY A CA 1
ATOM 1420 C C . GLY A 1 187 ? -16.016 18.170 7.572 1.00 93.81 187 GLY A C 1
ATOM 1421 O O . GLY A 1 187 ? -15.109 18.975 7.755 1.00 93.81 187 GLY A O 1
ATOM 1422 N N . LEU A 1 188 ? -16.804 17.760 8.558 1.00 96.19 188 LEU A N 1
ATOM 1423 C CA . LEU A 1 188 ? -16.606 18.136 9.955 1.00 96.19 188 LEU A CA 1
ATOM 1424 C C . LEU A 1 188 ? -15.491 17.274 10.548 1.00 96.19 188 LEU A C 1
ATOM 1426 O O . LEU A 1 188 ? -15.768 16.358 11.313 1.00 96.19 188 LEU A O 1
ATOM 1430 N N . GLN A 1 189 ? -14.250 17.531 10.133 1.00 95.62 189 GLN A N 1
ATOM 1431 C CA . GLN A 1 189 ? -13.058 16.771 10.510 1.00 95.62 189 GLN A CA 1
ATOM 1432 C C . GLN A 1 189 ? -11.968 17.671 11.091 1.00 95.62 189 GLN A C 1
ATOM 1434 O O . GLN A 1 189 ? -11.745 18.781 10.604 1.00 95.62 189 GLN A O 1
ATOM 1439 N N . ILE A 1 190 ? -11.263 17.167 12.101 1.00 95.81 190 ILE A N 1
ATOM 1440 C CA . ILE A 1 190 ? -10.089 17.805 12.686 1.00 95.81 190 ILE A CA 1
ATOM 1441 C C . ILE A 1 190 ? -9.081 16.759 13.162 1.00 95.81 190 ILE A C 1
ATOM 1443 O O . ILE A 1 190 ? -9.435 15.791 13.838 1.00 95.81 190 ILE A O 1
ATOM 1447 N N . GLY A 1 191 ? -7.811 16.972 12.830 1.00 94.56 191 GLY A N 1
ATOM 1448 C CA . GLY A 1 191 ? -6.706 16.217 13.407 1.00 94.56 191 GLY A CA 1
ATOM 1449 C C . GLY A 1 191 ? -5.669 15.755 12.396 1.00 94.56 191 GLY A C 1
ATOM 1450 O O . GLY A 1 191 ? -5.693 16.128 11.220 1.00 94.56 191 GLY A O 1
ATOM 1451 N N . VAL A 1 192 ? -4.745 14.936 12.893 1.00 96.31 192 VAL A N 1
ATOM 1452 C CA . VAL A 1 192 ? -3.639 14.356 12.130 1.00 96.31 192 VAL A CA 1
ATOM 1453 C C . VAL A 1 192 ? -3.503 12.886 12.502 1.00 96.31 192 VAL A C 1
ATOM 1455 O O . VAL A 1 192 ? -3.412 12.525 13.678 1.00 96.31 192 VAL A O 1
ATOM 1458 N N . GLN A 1 193 ? -3.472 12.029 11.487 1.00 95.12 193 GLN A N 1
ATOM 1459 C CA . GLN A 1 193 ? -3.402 10.582 11.648 1.00 95.12 193 GLN A CA 1
ATOM 1460 C C . GLN A 1 193 ? -2.540 9.979 10.547 1.00 95.12 193 GLN A C 1
ATOM 1462 O O . GLN A 1 193 ? -2.672 10.335 9.378 1.00 95.12 193 GLN A O 1
ATOM 1467 N N . SER A 1 194 ? -1.670 9.043 10.913 1.00 95.56 194 SER A N 1
ATOM 1468 C CA . SER A 1 194 ? -0.953 8.200 9.961 1.00 95.56 194 SER A CA 1
ATOM 1469 C C . SER A 1 194 ? -1.573 6.814 9.959 1.00 95.56 194 SER A C 1
ATOM 1471 O O . SER A 1 194 ? -1.751 6.204 11.014 1.00 95.56 194 SER A O 1
ATOM 1473 N N . THR A 1 195 ? -1.924 6.325 8.777 1.00 95.12 195 THR A N 1
ATOM 1474 C CA . THR A 1 195 ? -2.527 5.008 8.589 1.00 95.12 195 THR A CA 1
ATOM 1475 C C . THR A 1 195 ? -1.617 4.138 7.743 1.00 95.12 195 THR A C 1
ATOM 1477 O O . THR A 1 195 ? -1.268 4.495 6.623 1.00 95.12 195 THR A O 1
ATOM 1480 N N . ALA A 1 196 ? -1.242 2.982 8.270 1.00 96.06 196 ALA A N 1
ATOM 1481 C CA . ALA A 1 196 ? -0.638 1.924 7.487 1.00 96.06 196 ALA A CA 1
ATOM 1482 C C . ALA A 1 196 ? -1.753 1.138 6.786 1.00 96.06 196 ALA A C 1
ATOM 1484 O O . ALA A 1 196 ? -2.697 0.717 7.455 1.00 96.06 196 ALA A O 1
ATOM 1485 N N . LEU A 1 197 ? -1.661 0.949 5.469 1.00 95.06 197 LEU A N 1
ATOM 1486 C CA . LEU A 1 197 ? -2.661 0.242 4.664 1.00 95.06 197 LEU A CA 1
ATOM 1487 C C . LEU A 1 197 ? -2.046 -0.986 3.988 1.00 95.06 197 LEU A C 1
ATOM 1489 O O . LEU A 1 197 ? -0.963 -0.904 3.402 1.00 95.06 197 LEU A O 1
ATOM 1493 N N . LEU A 1 198 ? -2.781 -2.093 4.020 1.00 95.81 198 LEU A N 1
ATOM 1494 C CA . LEU A 1 198 ? -2.554 -3.278 3.202 1.00 95.81 198 LEU A CA 1
ATOM 1495 C C . LEU A 1 198 ? -3.820 -3.531 2.383 1.00 95.81 198 LEU A C 1
ATOM 1497 O O . LEU A 1 198 ? -4.849 -3.935 2.922 1.00 95.81 198 LEU A O 1
ATOM 1501 N N . LEU A 1 199 ? -3.744 -3.286 1.079 1.00 95.12 199 LEU A N 1
ATOM 1502 C CA . LEU A 1 199 ? -4.828 -3.574 0.149 1.00 95.12 199 LEU A CA 1
ATOM 1503 C C . LEU A 1 199 ? -4.566 -4.929 -0.503 1.00 95.12 199 LEU A C 1
ATOM 1505 O O . LEU A 1 199 ? -3.545 -5.123 -1.162 1.00 95.12 199 LEU A O 1
ATOM 1509 N N . VAL A 1 200 ? -5.487 -5.864 -0.328 1.00 95.00 200 VAL A N 1
ATOM 1510 C CA . VAL A 1 200 ? -5.405 -7.216 -0.871 1.00 95.00 200 VAL A CA 1
ATOM 1511 C C . VAL A 1 200 ? -6.306 -7.307 -2.094 1.00 95.00 200 VAL A C 1
ATOM 1513 O O . VAL A 1 200 ? -7.526 -7.196 -1.988 1.00 95.00 200 VAL A O 1
ATOM 1516 N N . ILE A 1 201 ? -5.698 -7.501 -3.260 1.00 94.44 201 ILE A N 1
ATOM 1517 C CA . ILE A 1 201 ? -6.388 -7.585 -4.546 1.00 94.44 201 ILE A CA 1
ATOM 1518 C C . ILE A 1 201 ? -6.727 -9.050 -4.797 1.00 94.44 201 ILE A C 1
ATOM 1520 O O . ILE A 1 201 ? -5.829 -9.878 -4.937 1.00 94.44 201 ILE A O 1
ATOM 1524 N N . THR A 1 202 ? -8.007 -9.394 -4.867 1.00 90.38 202 THR A N 1
ATOM 1525 C CA . THR A 1 202 ? -8.463 -10.796 -4.936 1.00 90.38 202 THR A CA 1
ATOM 1526 C C . THR A 1 202 ? -8.754 -11.269 -6.356 1.00 90.38 202 THR A C 1
ATOM 1528 O O . THR A 1 202 ? -8.716 -12.469 -6.622 1.00 90.38 202 THR A O 1
ATOM 1531 N N . ASN A 1 203 ? -9.008 -10.351 -7.292 1.00 89.19 203 ASN A N 1
ATOM 1532 C CA . ASN A 1 203 ? -9.384 -10.686 -8.663 1.00 89.19 203 ASN A CA 1
ATOM 1533 C C . ASN A 1 203 ? -8.497 -10.007 -9.718 1.00 89.19 203 ASN A C 1
ATOM 1535 O O . ASN A 1 203 ? -7.767 -9.052 -9.448 1.00 89.19 203 ASN A O 1
ATOM 1539 N N . GLN A 1 204 ? -8.555 -10.534 -10.943 1.00 90.25 204 GLN A N 1
ATOM 1540 C CA . GLN A 1 204 ? -7.727 -10.058 -12.050 1.00 90.25 204 GLN A CA 1
ATOM 1541 C C . GLN A 1 204 ? -8.087 -8.623 -12.461 1.00 90.25 204 GLN A C 1
ATOM 1543 O O . GLN A 1 204 ? -7.196 -7.814 -12.690 1.00 90.25 204 GLN A O 1
ATOM 1548 N N . ARG A 1 205 ? -9.382 -8.281 -12.466 1.00 88.38 205 ARG A N 1
ATOM 1549 C CA . ARG A 1 205 ? -9.872 -6.937 -12.821 1.00 88.38 205 ARG A CA 1
ATOM 1550 C C . ARG A 1 205 ? -9.317 -5.851 -11.896 1.00 88.38 205 ARG A C 1
ATOM 1552 O O . ARG A 1 205 ? -8.977 -4.768 -12.356 1.00 88.38 205 ARG A O 1
ATOM 1559 N N . GLY A 1 206 ? -9.202 -6.137 -10.600 1.00 88.56 206 GLY A N 1
ATOM 1560 C CA . GLY A 1 206 ? -8.591 -5.243 -9.620 1.00 88.56 206 GLY A CA 1
ATOM 1561 C C . GLY A 1 206 ? -7.096 -5.067 -9.876 1.00 88.56 206 GLY A C 1
ATOM 1562 O O . GLY A 1 206 ? -6.595 -3.948 -9.809 1.00 88.56 206 GLY A O 1
ATOM 1563 N N . MET A 1 207 ? -6.397 -6.146 -10.244 1.00 93.50 207 MET A N 1
ATOM 1564 C CA . MET A 1 207 ? -4.966 -6.107 -10.567 1.00 93.50 207 MET A CA 1
ATOM 1565 C C . MET A 1 207 ? -4.698 -5.318 -11.856 1.00 93.50 207 MET A C 1
ATOM 1567 O O . MET A 1 207 ? -3.746 -4.543 -11.916 1.00 93.50 207 MET A O 1
ATOM 1571 N N . GLU A 1 208 ? -5.573 -5.448 -12.857 1.00 92.12 208 GLU A N 1
ATOM 1572 C CA . GLU A 1 208 ? -5.461 -4.758 -14.147 1.00 92.12 208 GLU A CA 1
ATOM 1573 C C . GLU A 1 208 ? -5.424 -3.235 -14.023 1.00 92.12 208 GLU A C 1
ATOM 1575 O O . GLU A 1 208 ? -4.744 -2.570 -14.806 1.00 92.12 208 GLU A O 1
ATOM 1580 N N . ARG A 1 209 ? -6.093 -2.670 -13.012 1.00 91.56 209 ARG A N 1
ATOM 1581 C CA . ARG A 1 209 ? -6.083 -1.222 -12.768 1.00 91.56 209 ARG A CA 1
ATOM 1582 C C . ARG A 1 209 ? -4.691 -0.705 -12.409 1.00 91.56 209 ARG A C 1
ATOM 1584 O O . ARG A 1 209 ? -4.330 0.388 -12.830 1.00 91.56 209 ARG A O 1
ATOM 1591 N N . PHE A 1 210 ? -3.872 -1.503 -11.727 1.00 93.12 210 PHE A N 1
ATOM 1592 C CA . PHE A 1 210 ? -2.500 -1.125 -11.363 1.00 93.12 210 PHE A CA 1
ATOM 1593 C C . PHE A 1 210 ? -1.487 -1.293 -12.503 1.00 93.12 210 PHE A C 1
ATOM 1595 O O . PHE A 1 210 ? -0.315 -0.966 -12.328 1.00 93.12 210 PHE A O 1
ATOM 1602 N N . TYR A 1 211 ? -1.910 -1.782 -13.673 1.00 94.19 211 TYR A N 1
ATOM 1603 C CA . TYR A 1 211 ? -1.075 -1.757 -14.875 1.00 94.19 211 TYR A CA 1
ATOM 1604 C C . TYR A 1 211 ? -1.043 -0.381 -15.554 1.00 94.19 211 TYR A C 1
ATOM 1606 O O . TYR A 1 211 ? -0.172 -0.156 -16.395 1.00 94.19 211 TYR A O 1
ATOM 1614 N N . GLY A 1 212 ? -1.977 0.512 -15.211 1.00 90.25 212 GLY A N 1
ATOM 1615 C CA . GLY A 1 212 ? -2.000 1.898 -15.674 1.00 90.25 212 GLY A CA 1
ATOM 1616 C C . GLY A 1 212 ? -1.227 2.852 -14.761 1.00 90.25 212 GLY A C 1
ATOM 1617 O O . GLY A 1 212 ? -0.778 2.489 -13.675 1.00 90.25 212 GLY A O 1
ATOM 1618 N N . ASP A 1 213 ? -1.097 4.105 -15.194 1.00 88.38 213 ASP A N 1
ATOM 1619 C CA . ASP A 1 213 ? -0.320 5.116 -14.464 1.00 88.38 213 ASP A CA 1
ATOM 1620 C C . ASP A 1 213 ? -1.050 5.683 -13.246 1.00 88.38 213 ASP A C 1
ATOM 1622 O O . ASP A 1 213 ? -0.408 6.160 -12.309 1.00 88.38 213 ASP A O 1
ATOM 1626 N N . LYS A 1 214 ? -2.388 5.674 -13.268 1.00 92.31 214 LYS A N 1
ATOM 1627 C CA . LYS A 1 214 ? -3.244 6.244 -12.224 1.00 92.31 214 LYS A CA 1
ATOM 1628 C C . LYS A 1 214 ? -4.435 5.341 -11.937 1.00 92.31 214 LYS A C 1
ATOM 1630 O O . LYS A 1 214 ? -5.035 4.789 -12.852 1.00 92.31 214 LYS A O 1
ATOM 1635 N N . VAL A 1 215 ? -4.801 5.269 -10.664 1.00 91.88 215 VAL A N 1
ATOM 1636 C CA . VAL A 1 215 ? -5.935 4.504 -10.144 1.00 91.88 215 VAL A CA 1
ATOM 1637 C C . VAL A 1 215 ? -6.684 5.371 -9.142 1.00 91.88 215 VAL A C 1
ATOM 1639 O O . VAL A 1 215 ? -6.099 5.814 -8.154 1.00 91.88 215 VAL A O 1
ATOM 1642 N N . LYS A 1 216 ? -7.974 5.625 -9.361 1.00 90.25 216 LYS A N 1
ATOM 1643 C CA . LYS A 1 216 ? -8.809 6.379 -8.417 1.00 90.25 216 LYS A CA 1
ATOM 1644 C C . LYS A 1 216 ? -9.552 5.430 -7.482 1.00 90.25 216 LYS A C 1
ATOM 1646 O O . LYS A 1 216 ? -10.400 4.649 -7.915 1.00 90.25 216 LYS A O 1
ATOM 1651 N N . LEU A 1 217 ? -9.277 5.526 -6.187 1.00 84.69 217 LEU A N 1
ATOM 1652 C CA . LEU A 1 217 ? -9.971 4.740 -5.170 1.00 84.69 217 LEU A CA 1
ATOM 1653 C C . LEU A 1 217 ? -11.407 5.248 -5.008 1.00 84.69 217 LEU A C 1
ATOM 1655 O O . LEU A 1 217 ? -11.621 6.447 -4.827 1.00 84.69 217 LEU A O 1
ATOM 1659 N N . GLY A 1 218 ? -12.379 4.337 -5.101 1.00 76.88 218 GLY A N 1
ATOM 1660 C CA . GLY A 1 218 ? -13.812 4.640 -5.033 1.00 76.88 218 GLY A CA 1
ATOM 1661 C C . GLY A 1 218 ? -14.466 5.032 -6.364 1.00 76.88 218 GLY A C 1
ATOM 1662 O O . GLY A 1 218 ? -15.687 5.074 -6.428 1.00 76.88 218 GLY A O 1
ATOM 1663 N N . ALA A 1 219 ? -13.687 5.292 -7.422 1.00 78.31 219 ALA A N 1
ATOM 1664 C CA . ALA A 1 219 ? -14.221 5.543 -8.767 1.00 78.31 219 ALA A CA 1
ATOM 1665 C C . ALA A 1 219 ? -13.825 4.445 -9.764 1.00 78.31 219 ALA A C 1
ATOM 1667 O O . ALA A 1 219 ? -14.665 3.957 -10.512 1.00 78.31 219 ALA A O 1
ATOM 1668 N N . ASP A 1 220 ? -12.552 4.039 -9.763 1.00 75.62 220 ASP A N 1
ATOM 1669 C CA . ASP A 1 220 ? -12.048 2.985 -10.650 1.00 75.62 220 ASP A CA 1
ATOM 1670 C C . ASP A 1 220 ? -12.094 1.598 -10.004 1.00 75.62 220 ASP A C 1
ATOM 1672 O O . ASP A 1 220 ? -12.087 0.588 -10.712 1.00 75.62 220 ASP A O 1
ATOM 1676 N N . ILE A 1 221 ? -12.086 1.548 -8.667 1.00 78.69 221 ILE A N 1
ATOM 1677 C CA . ILE A 1 221 ? -12.049 0.306 -7.901 1.00 78.69 221 ILE A CA 1
ATOM 1678 C C . ILE A 1 221 ? -13.019 0.352 -6.727 1.00 78.69 221 ILE A C 1
ATOM 1680 O O . ILE A 1 221 ? -12.945 1.254 -5.887 1.00 78.69 221 ILE A O 1
ATOM 1684 N N . ASP A 1 222 ? -13.835 -0.697 -6.644 1.00 73.94 222 ASP A N 1
ATOM 1685 C CA . ASP A 1 222 ? -14.639 -1.031 -5.476 1.00 73.94 222 ASP A CA 1
ATOM 1686 C C . ASP A 1 222 ? -13.735 -1.597 -4.375 1.00 73.94 222 ASP A C 1
ATOM 1688 O O . ASP A 1 222 ? -13.138 -2.673 -4.517 1.00 73.94 222 ASP A O 1
ATOM 1692 N N . ILE A 1 223 ? -13.627 -0.854 -3.276 1.00 75.44 223 ILE A N 1
ATOM 1693 C CA . ILE A 1 223 ? -12.849 -1.232 -2.096 1.00 75.44 223 ILE A CA 1
ATOM 1694 C C . ILE A 1 223 ? -13.827 -1.567 -0.982 1.00 75.44 223 ILE A C 1
ATOM 1696 O O . ILE A 1 223 ? -14.657 -0.737 -0.612 1.00 75.44 223 ILE A O 1
ATOM 1700 N N . ALA A 1 224 ? -13.700 -2.766 -0.423 1.00 74.94 224 ALA A N 1
ATOM 1701 C CA . ALA A 1 224 ? -14.391 -3.142 0.800 1.00 74.94 224 ALA A CA 1
ATOM 1702 C C . ALA A 1 224 ? -13.418 -3.145 1.982 1.00 74.94 224 ALA A C 1
ATOM 1704 O O . ALA A 1 224 ? -12.223 -3.421 1.835 1.00 74.94 224 ALA A O 1
ATOM 1705 N N . ALA A 1 225 ? -13.937 -2.863 3.176 1.00 74.69 225 ALA A N 1
ATOM 1706 C CA . ALA A 1 225 ? -13.201 -3.135 4.403 1.00 74.69 225 ALA A CA 1
ATOM 1707 C C . ALA A 1 225 ? -12.934 -4.647 4.514 1.00 74.69 225 ALA A C 1
ATOM 1709 O O . ALA A 1 225 ? -13.805 -5.460 4.190 1.00 74.69 225 ALA A O 1
ATOM 1710 N N . GLY A 1 226 ? -11.720 -5.017 4.928 1.00 58.25 226 GLY A N 1
ATOM 1711 C CA . GLY A 1 226 ? -11.361 -6.411 5.177 1.00 58.25 226 GLY A CA 1
ATOM 1712 C C . GLY A 1 226 ? -12.268 -7.043 6.241 1.00 58.25 226 GLY A C 1
ATOM 1713 O O . GLY A 1 226 ? -12.607 -6.369 7.215 1.00 58.25 226 GLY A O 1
ATOM 1714 N N . PRO A 1 227 ? -12.677 -8.315 6.086 1.00 64.75 227 PRO A N 1
ATOM 1715 C CA . PRO A 1 227 ? -13.367 -9.028 7.152 1.00 64.75 227 PRO A CA 1
ATOM 1716 C C . PRO A 1 227 ? -12.464 -9.128 8.389 1.00 64.75 227 PRO A C 1
ATOM 1718 O O . PRO A 1 227 ? -11.264 -9.397 8.272 1.00 64.75 227 PRO A O 1
ATOM 1721 N N . VAL A 1 228 ? -13.059 -8.914 9.565 1.00 66.06 228 VAL A N 1
ATOM 1722 C CA . VAL A 1 228 ? -12.389 -8.963 10.871 1.00 66.06 228 VAL A CA 1
ATOM 1723 C C . VAL A 1 228 ? -13.029 -10.034 11.761 1.00 66.06 228 VAL A C 1
ATOM 1725 O O . VAL A 1 228 ? -14.253 -10.132 11.842 1.00 66.06 228 VAL A O 1
ATOM 1728 N N . GLY A 1 229 ? -12.200 -10.816 12.460 1.00 53.34 229 GLY A N 1
ATOM 1729 C CA . GLY A 1 229 ? -12.628 -11.753 13.507 1.00 53.34 229 GLY A CA 1
ATOM 1730 C C . GLY A 1 229 ? -12.787 -13.222 13.081 1.00 53.34 229 GLY A C 1
ATOM 1731 O O . GLY A 1 229 ? -12.953 -13.551 11.911 1.00 53.34 229 GLY A O 1
ATOM 1732 N N . ARG A 1 230 ? -12.762 -14.122 14.078 1.00 51.78 230 ARG A N 1
ATOM 1733 C CA . ARG A 1 230 ? -12.732 -15.595 13.911 1.00 51.78 230 ARG A CA 1
ATOM 1734 C C . ARG A 1 230 ? -13.932 -16.179 13.155 1.00 51.78 230 ARG A C 1
ATOM 1736 O O . ARG A 1 230 ? -13.822 -17.235 12.545 1.00 51.78 230 ARG A O 1
ATOM 1743 N N . SER A 1 231 ? -15.070 -15.487 13.136 1.00 52.88 231 SER A N 1
ATOM 1744 C CA . SER A 1 231 ? -16.264 -15.904 12.384 1.00 52.88 231 SER A CA 1
ATOM 1745 C C . SER A 1 231 ? -16.069 -15.828 10.863 1.00 52.88 231 SER A C 1
ATOM 1747 O O . SER A 1 231 ? -16.851 -16.407 10.109 1.00 52.88 231 SER A O 1
ATOM 1749 N N . ALA A 1 232 ? -15.025 -15.134 10.394 1.00 55.62 232 ALA A N 1
ATOM 1750 C CA . ALA A 1 232 ? -14.716 -15.018 8.977 1.00 55.62 232 ALA A CA 1
ATOM 1751 C C . ALA A 1 232 ? -14.251 -16.342 8.348 1.00 55.62 232 ALA A C 1
ATOM 1753 O O . ALA A 1 232 ? -14.402 -16.494 7.140 1.00 55.62 232 ALA A O 1
ATOM 1754 N N . GLY A 1 233 ? -13.757 -17.316 9.126 1.00 54.12 233 GLY A N 1
ATOM 1755 C CA . GLY A 1 233 ? -13.384 -18.651 8.627 1.00 54.12 233 GLY A CA 1
ATOM 1756 C C . GLY A 1 233 ? -14.578 -19.488 8.142 1.00 54.12 233 GLY A C 1
ATOM 1757 O O . GLY A 1 233 ? -14.450 -20.258 7.199 1.00 54.12 233 GLY A O 1
ATOM 1758 N N . ALA A 1 234 ? -15.767 -19.281 8.720 1.00 50.31 234 ALA A N 1
ATOM 1759 C CA . ALA A 1 234 ? -17.012 -19.901 8.250 1.00 50.31 234 ALA A CA 1
ATOM 1760 C C . ALA A 1 234 ? -17.694 -19.086 7.133 1.00 50.31 234 ALA A C 1
ATOM 1762 O O . ALA A 1 234 ? -18.450 -19.627 6.332 1.00 50.31 234 ALA A O 1
ATOM 1763 N N . ALA A 1 235 ? -17.419 -17.777 7.065 1.00 50.66 235 ALA A N 1
ATOM 1764 C CA . ALA A 1 235 ? -17.991 -16.863 6.077 1.00 50.66 235 ALA A CA 1
ATOM 1765 C C . ALA A 1 235 ? -17.094 -16.626 4.845 1.00 50.66 235 ALA A C 1
ATOM 1767 O O . ALA A 1 235 ? -17.521 -15.950 3.912 1.00 50.66 235 ALA A O 1
ATOM 1768 N N . THR A 1 236 ? -15.869 -17.164 4.801 1.00 52.38 236 THR A N 1
ATOM 1769 C CA . THR A 1 236 ? -14.917 -16.927 3.694 1.00 52.38 236 THR A CA 1
ATOM 1770 C C . THR A 1 236 ? -15.369 -17.563 2.379 1.00 52.38 236 THR A C 1
ATOM 1772 O O . THR A 1 236 ? -14.949 -17.103 1.317 1.00 52.38 236 THR A O 1
ATOM 1775 N N . ASP A 1 237 ? -16.261 -18.556 2.443 1.00 51.25 237 ASP A N 1
ATOM 1776 C CA . ASP A 1 237 ? -16.945 -19.135 1.279 1.00 51.25 237 ASP A CA 1
ATOM 1777 C C . ASP A 1 237 ? -18.186 -18.340 0.843 1.00 51.25 237 ASP A C 1
ATOM 1779 O O . ASP A 1 237 ? -18.665 -18.494 -0.283 1.00 51.25 237 ASP A O 1
ATOM 1783 N N . VAL A 1 238 ? -18.692 -17.419 1.671 1.00 46.53 238 VAL A N 1
ATOM 1784 C CA . VAL A 1 238 ? -19.854 -16.587 1.334 1.00 46.53 238 VAL A CA 1
ATOM 1785 C C . VAL A 1 238 ? -19.389 -15.391 0.503 1.00 46.53 238 VAL A C 1
ATOM 1787 O O . VAL A 1 238 ? -19.364 -14.254 0.956 1.00 46.53 238 VAL A O 1
ATOM 1790 N N . ASN A 1 239 ? -19.006 -15.675 -0.743 1.00 54.56 239 ASN A N 1
ATOM 1791 C CA . ASN A 1 239 ? -18.772 -14.723 -1.828 1.00 54.56 239 ASN A CA 1
ATOM 1792 C C . ASN A 1 239 ? -18.004 -13.456 -1.412 1.00 54.56 239 ASN A C 1
ATOM 1794 O O . ASN A 1 239 ? -18.587 -12.389 -1.201 1.00 54.56 239 ASN A O 1
ATOM 1798 N N . LEU A 1 240 ? -16.673 -13.544 -1.405 1.00 62.19 240 LEU A N 1
ATOM 1799 C CA . LEU A 1 240 ? -15.797 -12.375 -1.409 1.00 62.19 240 LEU A CA 1
ATOM 1800 C C . LEU A 1 240 ? -16.009 -11.561 -2.706 1.00 62.19 240 LEU A C 1
ATOM 1802 O O . LEU A 1 240 ? -15.249 -11.692 -3.662 1.00 62.19 240 LEU A O 1
ATOM 1806 N N . LYS A 1 241 ? -17.054 -10.726 -2.753 1.00 67.25 241 LYS A N 1
ATOM 1807 C CA . LYS A 1 241 ? -17.474 -9.979 -3.956 1.00 67.25 241 LYS A CA 1
ATOM 1808 C C . LYS A 1 241 ? -16.568 -8.794 -4.286 1.00 67.25 241 LYS A C 1
ATOM 1810 O O . LYS A 1 241 ? -16.518 -8.380 -5.442 1.00 67.25 241 LYS A O 1
ATOM 1815 N N . ALA A 1 242 ? -15.876 -8.232 -3.294 1.00 75.00 242 ALA A N 1
ATOM 1816 C CA . ALA A 1 242 ? -15.046 -7.054 -3.505 1.00 75.00 242 ALA A CA 1
ATOM 1817 C C . ALA A 1 242 ? -13.753 -7.396 -4.254 1.00 75.00 242 ALA A C 1
ATOM 1819 O O . ALA A 1 242 ? -13.107 -8.411 -3.982 1.00 75.00 242 ALA A O 1
ATOM 1820 N N . SER A 1 243 ? -13.364 -6.509 -5.174 1.00 82.31 243 SER A N 1
ATOM 1821 C CA . SER A 1 243 ? -12.125 -6.647 -5.948 1.00 82.31 243 SER A CA 1
ATOM 1822 C C . SER A 1 243 ? -10.876 -6.378 -5.110 1.00 82.31 243 SER A C 1
ATOM 1824 O O . SER A 1 243 ? -9.814 -6.941 -5.388 1.00 82.31 243 SER A O 1
ATOM 1826 N N . ILE A 1 244 ? -11.007 -5.522 -4.091 1.00 89.94 244 ILE A N 1
ATOM 1827 C CA . ILE A 1 244 ? -9.943 -5.163 -3.157 1.00 89.94 244 ILE A CA 1
ATOM 1828 C C . ILE A 1 244 ? -10.491 -5.128 -1.731 1.00 89.94 244 ILE A C 1
ATOM 1830 O O . ILE A 1 244 ? -11.490 -4.458 -1.464 1.00 89.94 244 ILE A O 1
ATOM 1834 N N . TYR A 1 245 ? -9.788 -5.794 -0.816 1.00 90.50 245 TYR A N 1
ATOM 1835 C CA . TYR A 1 245 ? -10.003 -5.687 0.628 1.00 90.50 245 TYR A CA 1
ATOM 1836 C C . TYR A 1 245 ? -8.941 -4.797 1.255 1.00 90.50 245 TYR A C 1
ATOM 1838 O O . TYR A 1 245 ? -7.757 -4.964 0.975 1.00 90.50 245 TYR A O 1
ATOM 1846 N N . SER A 1 246 ? -9.346 -3.867 2.114 1.00 90.75 246 SER A N 1
ATOM 1847 C CA . SER A 1 246 ? -8.429 -2.966 2.814 1.00 90.75 246 SER A CA 1
ATOM 1848 C C . SER A 1 246 ? -8.289 -3.349 4.284 1.00 90.75 246 SER A C 1
ATOM 1850 O O . SER A 1 246 ? -9.276 -3.336 5.019 1.00 90.75 246 SER A O 1
ATOM 1852 N N . TYR A 1 247 ? -7.054 -3.602 4.714 1.00 91.81 247 TYR A N 1
ATOM 1853 C CA . TYR A 1 247 ? -6.650 -3.670 6.117 1.00 91.81 247 TYR A CA 1
ATOM 1854 C C . TYR A 1 247 ? -5.897 -2.399 6.486 1.00 91.81 247 TYR A C 1
ATOM 1856 O O . TYR A 1 247 ? -5.073 -1.904 5.713 1.00 91.81 247 TYR A O 1
ATOM 1864 N N . SER A 1 248 ? -6.183 -1.853 7.664 1.00 91.69 248 SER A N 1
ATOM 1865 C CA . SER A 1 248 ? -5.625 -0.575 8.091 1.00 91.69 248 SER A CA 1
ATOM 1866 C C . SER A 1 248 ? -5.257 -0.583 9.562 1.00 91.69 248 SER A C 1
ATOM 1868 O O . SER A 1 248 ? -6.044 -1.027 10.392 1.00 91.69 248 SER A O 1
ATOM 1870 N N . MET A 1 249 ? -4.107 -0.005 9.889 1.00 92.38 249 MET A N 1
ATOM 1871 C CA . MET A 1 249 ? -3.715 0.266 11.265 1.00 92.38 249 MET A CA 1
ATOM 1872 C C . MET A 1 249 ? -3.311 1.728 11.382 1.00 92.38 249 MET A C 1
ATOM 1874 O O . MET A 1 249 ? -2.346 2.172 10.756 1.00 92.38 249 MET A O 1
ATOM 1878 N N . SER A 1 250 ? -4.052 2.479 12.185 1.00 93.06 250 SER A N 1
ATOM 1879 C CA . SER A 1 250 ? -3.880 3.922 12.284 1.00 93.06 250 SER A CA 1
ATOM 1880 C C . SER A 1 250 ? -3.315 4.351 13.630 1.00 93.06 250 SER A C 1
ATOM 1882 O O . SER A 1 250 ? -3.620 3.770 14.667 1.00 93.06 250 SER A O 1
ATOM 1884 N N . LYS A 1 251 ? -2.502 5.405 13.608 1.00 93.56 251 LYS A N 1
ATOM 1885 C CA . LYS A 1 251 ? -1.886 6.039 14.777 1.00 93.56 251 LYS A CA 1
ATOM 1886 C C . LYS A 1 251 ? -2.091 7.553 14.665 1.00 93.56 251 LYS A C 1
ATOM 1888 O O . LYS A 1 251 ? -1.830 8.131 13.610 1.00 93.56 251 LYS A O 1
ATOM 1893 N N . GLY A 1 252 ? -2.557 8.194 15.733 1.00 92.69 252 GLY A N 1
ATOM 1894 C CA . GLY A 1 252 ? -2.790 9.641 15.784 1.00 92.69 252 GLY A CA 1
ATOM 1895 C C . GLY A 1 252 ? -4.139 10.007 16.393 1.00 92.69 252 GLY A C 1
ATOM 1896 O O . GLY A 1 252 ? -4.857 9.140 16.888 1.00 92.69 252 GLY A O 1
ATOM 1897 N N . LEU A 1 253 ? -4.466 11.298 16.347 1.00 94.88 253 LEU A N 1
ATOM 1898 C CA . LEU A 1 253 ? -5.714 11.846 16.866 1.00 94.88 253 LEU A CA 1
ATOM 1899 C C . LEU A 1 253 ? -6.476 12.497 15.718 1.00 94.88 253 LEU A C 1
ATOM 1901 O O . LEU A 1 253 ? -6.029 13.490 15.143 1.00 94.88 253 LEU A O 1
ATOM 1905 N N . PHE A 1 254 ? -7.625 11.922 15.394 1.00 93.06 254 PHE A N 1
ATOM 1906 C CA . PHE A 1 254 ? -8.496 12.398 14.336 1.00 93.06 254 PHE A CA 1
ATOM 1907 C C . PHE A 1 254 ? -9.941 12.233 14.779 1.00 93.06 254 PHE A C 1
ATOM 1909 O O . PHE A 1 254 ? -10.351 11.140 15.165 1.00 93.06 254 PHE A O 1
ATOM 1916 N N . ALA A 1 255 ? -10.700 13.319 14.735 1.00 94.56 255 ALA A N 1
ATOM 1917 C CA . ALA A 1 255 ? -12.105 13.330 15.091 1.00 94.56 255 ALA A CA 1
ATOM 1918 C C . ALA A 1 255 ? -12.908 13.912 13.934 1.00 94.56 255 ALA A C 1
ATOM 1920 O O . ALA A 1 255 ? -12.546 14.955 13.384 1.00 94.56 255 ALA A O 1
ATOM 1921 N N . GLY A 1 256 ? -14.009 13.248 13.589 1.00 90.56 256 GLY A N 1
ATOM 1922 C CA . GLY A 1 256 ? -15.002 13.827 12.703 1.00 90.56 256 GLY A CA 1
ATOM 1923 C C . GLY A 1 256 ? -15.514 12.936 11.585 1.00 90.56 256 GLY A C 1
ATOM 1924 O O . GLY A 1 256 ? -15.121 11.781 11.434 1.00 90.56 256 GLY A O 1
ATOM 1925 N N . LEU A 1 257 ? -16.402 13.528 10.789 1.00 91.06 257 LEU A N 1
ATOM 1926 C CA . LEU A 1 257 ? -17.020 12.927 9.614 1.00 91.06 257 LEU A CA 1
ATOM 1927 C C . LEU A 1 257 ? -16.477 13.619 8.369 1.00 91.06 257 LEU A C 1
ATOM 1929 O O . LEU A 1 257 ? -16.504 14.846 8.263 1.00 91.06 257 LEU A O 1
ATOM 1933 N N . SER A 1 258 ? -15.987 12.835 7.417 1.00 90.19 258 SER A N 1
ATOM 1934 C CA . SER A 1 258 ? -15.416 13.365 6.182 1.00 90.19 258 SER A CA 1
ATOM 1935 C C . SER A 1 258 ? -15.765 12.495 4.996 1.00 90.19 258 SER A C 1
ATOM 1937 O O . SER A 1 258 ? -15.660 11.272 5.093 1.00 90.19 258 SER A O 1
ATOM 1939 N N . LEU A 1 259 ? -16.061 13.131 3.868 1.00 89.88 259 LEU A N 1
ATOM 1940 C CA . LEU A 1 259 ? -16.064 12.490 2.563 1.00 89.88 259 LEU A CA 1
ATOM 1941 C C . LEU A 1 259 ? -14.755 12.838 1.853 1.00 89.88 259 LEU A C 1
ATOM 1943 O O . LEU A 1 259 ? -14.260 13.963 1.947 1.00 89.88 259 LEU A O 1
ATOM 1947 N N . GLY A 1 260 ? -14.172 11.880 1.147 1.00 89.25 260 GLY A N 1
ATOM 1948 C CA . GLY A 1 260 ? -12.931 12.107 0.425 1.00 89.25 260 GLY A CA 1
ATOM 1949 C C . GLY A 1 260 ? -12.726 11.116 -0.701 1.00 89.25 260 GLY A C 1
ATOM 1950 O O . GLY A 1 260 ? -13.380 10.078 -0.763 1.00 89.25 260 GLY A O 1
ATOM 1951 N N . GLY A 1 261 ? -11.800 11.464 -1.583 1.00 90.94 261 GLY A N 1
ATOM 1952 C CA . GLY A 1 261 ? -11.334 10.614 -2.668 1.00 90.94 261 GLY A CA 1
ATOM 1953 C C . GLY A 1 261 ? -9.815 10.561 -2.665 1.00 90.94 261 GLY A C 1
ATOM 1954 O O . GLY A 1 261 ? -9.152 11.488 -2.191 1.00 90.94 261 GLY A O 1
ATOM 1955 N N . ALA A 1 262 ? -9.262 9.478 -3.201 1.00 93.44 262 ALA A N 1
ATOM 1956 C CA . ALA A 1 262 ? -7.825 9.312 -3.331 1.00 93.44 262 ALA A CA 1
ATOM 1957 C C . ALA A 1 262 ? -7.449 8.806 -4.721 1.00 93.44 262 ALA A C 1
ATOM 1959 O O . ALA A 1 262 ? -8.155 8.003 -5.331 1.00 93.44 262 ALA A O 1
ATOM 1960 N N . VAL A 1 263 ? -6.314 9.284 -5.212 1.00 95.00 263 VAL A N 1
ATOM 1961 C CA . VAL A 1 263 ? -5.702 8.864 -6.465 1.00 95.00 263 VAL A CA 1
ATOM 1962 C C . VAL A 1 263 ? -4.354 8.257 -6.139 1.00 95.00 263 VAL A C 1
ATOM 1964 O O . VAL A 1 263 ? -3.514 8.873 -5.485 1.00 95.00 263 VAL A O 1
ATOM 1967 N N . MET A 1 264 ? -4.158 7.040 -6.608 1.00 95.56 264 MET A N 1
ATOM 1968 C CA . MET A 1 264 ? -2.878 6.365 -6.617 1.00 95.56 264 MET A CA 1
ATOM 1969 C C . MET A 1 264 ? -2.234 6.572 -7.978 1.00 95.56 264 MET A C 1
ATOM 1971 O O . MET A 1 264 ? -2.912 6.553 -9.003 1.00 95.56 264 MET A O 1
ATOM 1975 N N . SER A 1 265 ? -0.930 6.792 -7.989 1.00 96.12 265 SER A N 1
ATOM 1976 C CA . SER A 1 265 ? -0.152 7.007 -9.202 1.00 96.12 265 SER A CA 1
ATOM 1977 C C . SER A 1 265 ? 1.181 6.293 -9.109 1.00 96.12 265 SER A C 1
ATOM 1979 O O . SER A 1 265 ? 1.773 6.214 -8.031 1.00 96.12 265 SER A O 1
ATOM 1981 N N . THR A 1 266 ? 1.649 5.772 -10.233 1.00 96.31 266 THR A N 1
ATOM 1982 C CA . THR A 1 266 ? 2.954 5.120 -10.312 1.00 96.31 266 THR A CA 1
ATOM 1983 C C . THR A 1 266 ? 4.067 6.134 -10.047 1.00 96.31 266 THR A C 1
ATOM 1985 O O . THR A 1 266 ? 4.096 7.215 -10.634 1.00 96.31 266 THR A O 1
ATOM 1988 N N . ASP A 1 267 ? 5.015 5.778 -9.181 1.00 95.94 267 ASP A N 1
ATOM 1989 C CA . ASP A 1 267 ? 6.203 6.588 -8.935 1.00 95.94 267 ASP A CA 1
ATOM 1990 C C . ASP A 1 267 ? 7.287 6.222 -9.954 1.00 95.94 267 ASP A C 1
ATOM 1992 O O . ASP A 1 267 ? 8.135 5.358 -9.722 1.00 95.94 267 ASP A O 1
ATOM 1996 N N . GLU A 1 268 ? 7.241 6.872 -11.120 1.00 94.75 268 GLU A N 1
ATOM 1997 C CA . GLU A 1 268 ? 8.202 6.638 -12.204 1.00 94.75 268 GLU A CA 1
ATOM 1998 C C . GLU A 1 268 ? 9.656 6.845 -11.762 1.00 94.75 268 GLU A C 1
ATOM 2000 O O . GLU A 1 268 ? 10.541 6.121 -12.221 1.00 94.75 268 GLU A O 1
ATOM 2005 N N . LYS A 1 269 ? 9.919 7.805 -10.864 1.00 94.25 269 LYS A N 1
ATOM 2006 C CA . LYS A 1 269 ? 11.278 8.110 -10.395 1.00 94.25 269 LYS A CA 1
ATOM 2007 C C . LYS A 1 269 ? 11.799 6.994 -9.498 1.00 94.25 269 LYS A C 1
ATOM 2009 O O . LYS A 1 269 ? 12.911 6.516 -9.716 1.00 94.25 269 LYS A O 1
ATOM 2014 N N . ALA A 1 270 ? 10.995 6.547 -8.534 1.00 95.12 270 ALA A N 1
ATOM 2015 C CA . ALA A 1 270 ? 11.354 5.430 -7.664 1.00 95.12 270 ALA A CA 1
ATOM 2016 C C . ALA A 1 270 ? 11.499 4.121 -8.454 1.00 95.12 270 ALA A C 1
ATOM 2018 O O . ALA A 1 270 ? 12.467 3.393 -8.253 1.00 95.12 270 ALA A O 1
ATOM 2019 N N . ASN A 1 271 ? 10.596 3.859 -9.404 1.00 96.00 271 ASN A N 1
ATOM 2020 C CA . ASN A 1 271 ? 10.680 2.688 -10.276 1.00 96.00 271 ASN A CA 1
ATOM 2021 C C . ASN A 1 271 ? 11.929 2.710 -11.160 1.00 96.00 271 ASN A C 1
ATOM 2023 O O . ASN A 1 271 ? 12.633 1.709 -11.234 1.00 96.00 271 ASN A O 1
ATOM 2027 N N . THR A 1 272 ? 12.243 3.844 -11.787 1.00 95.44 272 THR A N 1
ATOM 2028 C CA . THR A 1 272 ? 13.453 3.970 -12.616 1.00 95.44 272 THR A CA 1
ATOM 2029 C C . THR A 1 272 ? 14.718 3.818 -11.771 1.00 95.44 272 THR A C 1
ATOM 2031 O O . THR A 1 272 ? 15.654 3.147 -12.194 1.00 95.44 272 THR A O 1
ATOM 2034 N N . SER A 1 273 ? 14.731 4.387 -10.561 1.00 94.62 273 SER A N 1
ATOM 2035 C CA . SER A 1 273 ? 15.838 4.248 -9.607 1.00 94.62 273 SER A CA 1
ATOM 2036 C C . SER A 1 273 ? 16.044 2.793 -9.164 1.00 94.62 273 SER A C 1
ATOM 2038 O O . SER A 1 273 ? 17.176 2.326 -9.097 1.00 94.62 273 SER A O 1
ATOM 2040 N N . PHE A 1 274 ? 14.959 2.050 -8.926 1.00 95.25 274 PHE A N 1
ATOM 2041 C CA . PHE A 1 274 ? 15.022 0.642 -8.529 1.00 95.25 274 PHE A CA 1
ATOM 2042 C C . PHE A 1 274 ? 15.445 -0.289 -9.671 1.00 95.25 274 PHE A C 1
ATOM 2044 O O . PHE A 1 274 ? 16.297 -1.154 -9.491 1.00 95.25 274 PHE A O 1
ATOM 2051 N N . TRP A 1 275 ? 14.830 -0.131 -10.844 1.00 94.50 275 TRP A N 1
ATOM 2052 C CA . TRP A 1 275 ? 14.996 -1.046 -11.975 1.00 94.50 275 TRP A CA 1
ATOM 2053 C C . TRP A 1 275 ? 16.144 -0.664 -12.916 1.00 94.50 275 TRP A C 1
ATOM 2055 O O . TRP A 1 275 ? 16.433 -1.407 -13.854 1.00 94.50 275 TRP A O 1
ATOM 2065 N N . GLY A 1 276 ? 16.762 0.503 -12.718 1.00 94.31 276 GLY A N 1
ATOM 2066 C CA . GLY A 1 276 ? 17.835 1.033 -13.565 1.00 94.31 276 GLY A CA 1
ATOM 2067 C C . GLY A 1 276 ? 17.388 1.481 -14.963 1.00 94.31 276 GLY A C 1
ATOM 2068 O O . GLY A 1 276 ? 18.213 1.925 -15.756 1.00 94.31 276 GLY A O 1
ATOM 2069 N N . ALA A 1 277 ? 16.096 1.372 -15.284 1.00 92.88 277 ALA A N 1
ATOM 2070 C CA . ALA A 1 277 ? 15.521 1.778 -16.560 1.00 92.88 277 ALA A CA 1
ATOM 2071 C C . ALA A 1 277 ? 14.048 2.169 -16.399 1.00 92.88 277 ALA A C 1
ATOM 2073 O O . ALA A 1 277 ? 13.362 1.736 -15.468 1.00 92.88 277 ALA A O 1
ATOM 2074 N N . LYS A 1 278 ? 13.553 2.985 -17.335 1.00 94.00 278 LYS A N 1
ATOM 2075 C CA . LYS A 1 278 ? 12.143 3.369 -17.376 1.00 94.00 278 LYS A CA 1
ATOM 2076 C C . LYS A 1 278 ? 11.311 2.206 -17.921 1.00 94.00 278 LYS A C 1
ATOM 2078 O O . LYS A 1 278 ? 11.393 1.882 -19.102 1.00 94.00 278 LYS A O 1
ATOM 2083 N N . TYR A 1 279 ? 10.477 1.625 -17.066 1.00 93.75 279 TYR A N 1
ATOM 2084 C CA . TYR A 1 279 ? 9.491 0.611 -17.433 1.00 93.75 279 TYR A CA 1
ATOM 2085 C C . TYR A 1 279 ? 8.080 1.116 -17.142 1.00 93.75 279 TYR A C 1
ATOM 2087 O O . TYR A 1 279 ? 7.868 1.876 -16.197 1.00 93.75 279 TYR A O 1
ATOM 2095 N N . ASN A 1 280 ? 7.107 0.672 -17.939 1.00 93.69 280 ASN A N 1
ATOM 2096 C CA . ASN A 1 280 ? 5.702 0.889 -17.610 1.00 93.69 280 ASN A CA 1
ATOM 2097 C C . ASN A 1 280 ? 5.266 -0.054 -16.461 1.00 93.69 280 ASN A C 1
ATOM 2099 O O . ASN A 1 280 ? 5.924 -1.075 -16.219 1.00 93.69 280 ASN A O 1
ATOM 2103 N N . PRO A 1 281 ? 4.166 0.252 -15.747 1.00 94.00 281 PRO A N 1
ATOM 2104 C CA . PRO A 1 281 ? 3.754 -0.522 -14.574 1.00 94.00 281 PRO A CA 1
ATOM 2105 C C . PRO A 1 281 ? 3.484 -1.999 -14.883 1.00 94.00 281 PRO A C 1
ATOM 2107 O O . PRO A 1 281 ? 3.833 -2.866 -14.085 1.00 94.00 281 PRO A O 1
ATOM 2110 N N . ARG A 1 282 ? 2.917 -2.302 -16.060 1.00 95.31 282 ARG A N 1
ATOM 2111 C CA . ARG A 1 282 ? 2.679 -3.683 -16.507 1.00 95.31 282 ARG A CA 1
ATOM 2112 C C . ARG A 1 282 ? 3.975 -4.484 -16.607 1.00 95.31 282 ARG A C 1
ATOM 2114 O O . ARG A 1 282 ? 4.073 -5.545 -16.007 1.00 95.31 282 ARG A O 1
ATOM 2121 N N . MET A 1 283 ? 4.981 -3.949 -17.299 1.00 95.12 283 MET A N 1
ATOM 2122 C CA . MET A 1 283 ? 6.283 -4.604 -17.451 1.00 95.12 283 MET A CA 1
ATOM 2123 C C . MET A 1 283 ? 6.955 -4.858 -16.100 1.00 95.12 283 MET A C 1
ATOM 2125 O O . MET A 1 283 ? 7.563 -5.907 -15.912 1.00 95.12 283 MET A O 1
ATOM 2129 N N . ILE A 1 284 ? 6.842 -3.918 -15.157 1.00 96.31 284 ILE A N 1
ATOM 2130 C CA . ILE A 1 284 ? 7.369 -4.089 -13.797 1.00 96.31 284 ILE A CA 1
ATOM 2131 C C . ILE A 1 284 ? 6.644 -5.228 -13.078 1.00 96.31 284 ILE A C 1
ATOM 2133 O O . ILE A 1 284 ? 7.282 -6.104 -12.502 1.00 96.31 284 ILE A O 1
ATOM 2137 N N . LEU A 1 285 ? 5.312 -5.232 -13.127 1.00 96.56 285 LEU A N 1
ATOM 2138 C CA . LEU A 1 285 ? 4.478 -6.221 -12.445 1.00 96.56 285 LEU A CA 1
ATOM 2139 C C . LEU A 1 285 ? 4.479 -7.600 -13.118 1.00 96.56 285 LEU A C 1
ATOM 2141 O O . LEU A 1 285 ? 3.869 -8.517 -12.577 1.00 96.56 285 LEU A O 1
ATOM 2145 N N . ASP A 1 286 ? 5.178 -7.773 -14.239 1.00 95.88 286 ASP A N 1
ATOM 2146 C CA . ASP A 1 286 ? 5.434 -9.069 -14.876 1.00 95.88 286 ASP A CA 1
ATOM 2147 C C . ASP A 1 286 ? 6.867 -9.579 -14.676 1.00 95.88 286 ASP A C 1
ATOM 2149 O O . ASP A 1 286 ? 7.161 -10.730 -15.002 1.00 95.88 286 ASP A O 1
ATOM 2153 N N . LYS A 1 287 ? 7.756 -8.776 -14.078 1.00 95.94 287 LYS A N 1
ATOM 2154 C CA . LYS A 1 287 ? 9.103 -9.216 -13.694 1.00 95.94 287 LYS A CA 1
ATOM 2155 C C . LYS A 1 287 ? 9.060 -9.973 -12.363 1.00 95.94 287 LYS A C 1
ATOM 2157 O O . LYS A 1 287 ? 8.463 -9.460 -11.417 1.00 95.94 287 LYS A O 1
ATOM 2162 N N . PRO A 1 288 ? 9.692 -11.156 -12.253 1.00 96.25 288 PRO A N 1
ATOM 2163 C CA . PRO A 1 288 ? 9.835 -11.856 -10.979 1.00 96.25 288 PRO A CA 1
ATOM 2164 C C . PRO A 1 288 ? 10.479 -10.970 -9.905 1.00 96.25 288 PRO A C 1
ATOM 2166 O O . PRO A 1 288 ? 11.461 -10.272 -10.165 1.00 96.25 288 PRO A O 1
ATOM 2169 N N . ALA A 1 289 ? 9.928 -11.002 -8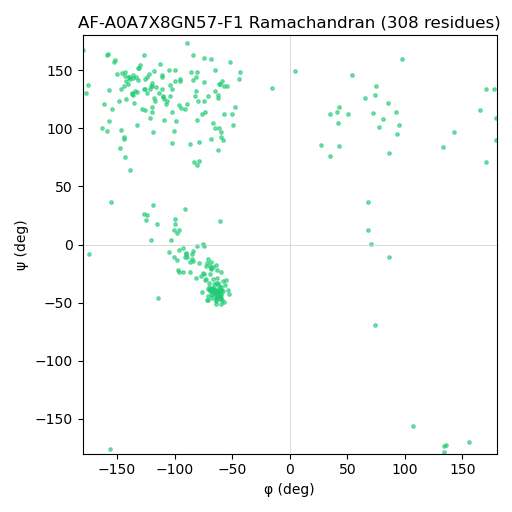.692 1.00 95.25 289 ALA A N 1
ATOM 2170 C CA . ALA A 1 289 ? 10.422 -10.224 -7.559 1.00 95.25 289 ALA A CA 1
ATOM 2171 C C . ALA A 1 289 ? 11.641 -10.905 -6.907 1.00 95.25 289 ALA A C 1
ATOM 2173 O O . ALA A 1 289 ? 11.559 -11.429 -5.800 1.00 95.25 289 ALA A O 1
ATOM 2174 N N . GLU A 1 290 ? 12.771 -10.935 -7.614 1.00 92.25 290 GLU A N 1
ATOM 2175 C CA . GLU A 1 290 ? 13.971 -11.682 -7.196 1.00 92.25 290 GLU A CA 1
ATOM 2176 C C . GLU A 1 290 ? 15.030 -10.820 -6.494 1.00 92.25 290 GLU A C 1
ATOM 2178 O O . GLU A 1 290 ? 15.911 -11.357 -5.834 1.00 92.25 290 GLU A O 1
ATOM 2183 N N . SER A 1 291 ? 14.921 -9.491 -6.569 1.00 92.50 291 SER A N 1
ATOM 2184 C CA . SER A 1 291 ? 15.891 -8.560 -5.975 1.00 92.50 291 SER A CA 1
ATOM 2185 C C . SER A 1 291 ? 16.072 -8.756 -4.461 1.00 92.50 291 SER A C 1
ATOM 2187 O O . SER A 1 291 ? 15.089 -8.839 -3.717 1.00 92.50 291 SER A O 1
ATOM 2189 N N . ASP A 1 292 ? 17.326 -8.725 -3.997 1.00 94.31 292 ASP A N 1
ATOM 2190 C CA . ASP A 1 292 ? 17.711 -8.879 -2.585 1.00 94.31 292 ASP A CA 1
ATOM 2191 C C . ASP A 1 292 ? 16.982 -7.903 -1.651 1.00 94.31 292 ASP A C 1
ATOM 2193 O O . ASP A 1 292 ? 16.530 -8.289 -0.572 1.00 94.31 292 ASP A O 1
ATOM 2197 N N . SER A 1 293 ? 16.779 -6.653 -2.083 1.00 93.25 293 SER A N 1
ATOM 2198 C CA . SER A 1 293 ? 16.063 -5.634 -1.299 1.00 93.25 293 SER A CA 1
ATOM 2199 C C . SER A 1 293 ? 14.595 -5.991 -1.028 1.00 93.25 293 SER A C 1
ATOM 2201 O O . SER A 1 293 ? 13.987 -5.455 -0.100 1.00 93.25 293 SER A O 1
ATOM 2203 N N . VAL A 1 294 ? 14.002 -6.868 -1.842 1.00 96.06 294 VAL A N 1
ATOM 2204 C CA . VAL A 1 294 ? 12.575 -7.229 -1.802 1.00 96.06 294 VAL A CA 1
ATOM 2205 C C . VAL A 1 294 ? 12.351 -8.504 -0.990 1.00 96.06 294 VAL A C 1
ATOM 2207 O O . VAL A 1 294 ? 11.276 -8.681 -0.414 1.00 96.06 294 VAL A O 1
ATOM 2210 N N . GLN A 1 295 ? 13.371 -9.358 -0.861 1.00 96.44 295 GLN A N 1
ATOM 2211 C CA . GLN A 1 295 ? 13.286 -10.634 -0.143 1.00 96.44 295 GLN A CA 1
ATOM 2212 C C . GLN A 1 295 ? 12.750 -10.512 1.295 1.00 96.44 295 GLN A C 1
ATOM 2214 O O . GLN A 1 295 ? 11.880 -11.309 1.656 1.00 96.44 295 GLN A O 1
ATOM 2219 N N . PRO A 1 296 ? 13.146 -9.517 2.121 1.00 97.31 296 PRO A N 1
ATOM 2220 C CA . PRO A 1 296 ? 12.588 -9.365 3.467 1.00 97.31 296 PRO A CA 1
ATOM 2221 C C . PRO A 1 296 ? 11.073 -9.139 3.470 1.00 97.31 296 PRO A C 1
ATOM 2223 O O . PRO A 1 296 ? 10.367 -9.656 4.341 1.00 97.31 296 PRO A O 1
ATOM 2226 N N . LEU A 1 297 ? 10.567 -8.397 2.482 1.00 97.69 297 LEU A N 1
ATOM 2227 C CA . LEU A 1 297 ? 9.141 -8.137 2.334 1.00 97.69 297 LEU A CA 1
ATOM 2228 C C . LEU A 1 297 ? 8.394 -9.403 1.898 1.00 97.69 297 LEU A C 1
ATOM 2230 O O . LEU A 1 297 ? 7.349 -9.726 2.464 1.00 97.69 297 LEU A O 1
ATOM 2234 N N . LEU A 1 298 ? 8.941 -10.147 0.932 1.00 96.94 298 LEU A N 1
ATOM 2235 C CA . LEU A 1 298 ? 8.356 -11.418 0.493 1.00 96.94 298 LEU A CA 1
ATOM 2236 C C . LEU A 1 298 ? 8.348 -12.453 1.616 1.00 96.94 298 LEU A C 1
ATOM 2238 O O . LEU A 1 298 ? 7.360 -13.167 1.778 1.00 96.94 298 LEU A O 1
ATOM 2242 N N . ALA A 1 299 ? 9.407 -12.508 2.424 1.00 96.62 299 ALA A N 1
ATOM 2243 C CA . ALA A 1 299 ? 9.466 -13.357 3.605 1.00 96.62 299 ALA A CA 1
ATOM 2244 C C . ALA A 1 299 ? 8.340 -13.010 4.590 1.00 96.62 299 ALA A C 1
ATOM 2246 O O . ALA A 1 299 ? 7.602 -13.906 4.989 1.00 96.62 299 ALA A O 1
ATOM 2247 N N . ALA A 1 300 ? 8.132 -11.724 4.898 1.00 96.81 300 ALA A N 1
ATOM 2248 C CA . ALA A 1 300 ? 7.043 -11.285 5.773 1.00 96.81 300 ALA A CA 1
ATOM 2249 C C . ALA A 1 300 ? 5.649 -11.640 5.215 1.00 96.81 300 ALA A C 1
ATOM 2251 O O . ALA A 1 300 ? 4.781 -12.093 5.960 1.00 96.81 300 ALA A O 1
ATOM 2252 N N . LEU A 1 301 ? 5.431 -11.490 3.903 1.00 96.06 301 LEU A N 1
ATOM 2253 C CA . LEU A 1 301 ? 4.178 -11.891 3.249 1.00 96.06 301 LEU A CA 1
ATOM 2254 C C . LEU A 1 301 ? 3.974 -13.413 3.272 1.00 96.06 301 LEU A C 1
ATOM 2256 O O . LEU A 1 301 ? 2.866 -13.892 3.509 1.00 96.06 301 LEU A O 1
ATOM 2260 N N . ASN A 1 302 ? 5.033 -14.189 3.053 1.00 93.75 302 ASN A N 1
ATOM 2261 C CA . ASN A 1 302 ? 4.972 -15.648 3.093 1.00 93.75 302 ASN A CA 1
ATOM 2262 C C . ASN A 1 302 ? 4.772 -16.176 4.522 1.00 93.75 302 ASN A C 1
ATOM 2264 O O . ASN A 1 302 ? 4.040 -17.144 4.714 1.00 93.75 302 ASN A O 1
ATOM 2268 N N . GLU A 1 303 ? 5.370 -15.539 5.528 1.00 93.00 303 GLU A N 1
ATOM 2269 C CA . GLU A 1 303 ? 5.105 -15.810 6.946 1.00 93.00 303 GLU A CA 1
ATOM 2270 C C . GLU A 1 303 ? 3.657 -15.499 7.315 1.00 93.00 303 GLU A C 1
ATOM 2272 O O . GLU A 1 303 ? 3.008 -16.323 7.959 1.00 93.00 303 GLU A O 1
ATOM 2277 N N . LEU A 1 304 ? 3.125 -14.361 6.856 1.00 92.94 304 LEU A N 1
ATOM 2278 C CA . LEU A 1 304 ? 1.716 -14.025 7.025 1.00 92.94 304 LEU A CA 1
ATOM 2279 C C . LEU A 1 304 ? 0.826 -15.116 6.417 1.00 92.94 304 LEU A C 1
ATOM 2281 O O . LEU A 1 304 ? -0.026 -15.650 7.116 1.00 92.94 304 LEU A O 1
ATOM 2285 N N . LYS A 1 305 ? 1.077 -15.535 5.169 1.00 91.00 305 LYS A N 1
ATOM 2286 C CA . LYS A 1 305 ? 0.317 -16.607 4.494 1.00 91.00 305 LYS A CA 1
ATOM 2287 C C . LYS A 1 305 ? 0.290 -17.928 5.274 1.00 91.00 305 LYS A C 1
ATOM 2289 O O . LYS A 1 305 ? -0.689 -18.658 5.170 1.00 91.00 305 LYS A O 1
ATOM 2294 N N . LYS A 1 306 ? 1.325 -18.249 6.061 1.00 89.81 306 LYS A N 1
ATOM 2295 C CA . LYS A 1 306 ? 1.373 -19.471 6.896 1.00 89.81 306 LYS A CA 1
ATOM 2296 C C . LYS A 1 306 ? 0.426 -19.434 8.100 1.00 89.81 306 LYS A C 1
ATOM 2298 O O . LYS A 1 306 ? 0.246 -20.464 8.749 1.00 89.81 306 LYS A O 1
ATOM 2303 N N . LYS A 1 307 ? -0.134 -18.268 8.431 1.00 86.69 307 LYS A N 1
ATOM 2304 C CA . LYS A 1 307 ? -1.147 -18.115 9.483 1.00 86.69 307 LYS A CA 1
ATOM 2305 C C . LYS A 1 307 ? -2.569 -18.392 8.996 1.00 86.69 307 LYS A C 1
ATOM 2307 O O . LYS A 1 307 ? -3.462 -18.438 9.819 1.00 86.69 307 LYS A O 1
ATOM 2312 N N . ALA A 1 308 ? -2.774 -18.565 7.692 1.00 81.44 308 ALA A N 1
ATOM 2313 C CA . ALA A 1 308 ? -4.073 -18.883 7.115 1.00 81.44 308 ALA A CA 1
ATOM 2314 C C . ALA A 1 308 ? -4.601 -20.241 7.624 1.00 81.44 308 ALA A C 1
ATOM 2316 O O . ALA A 1 308 ? -3.888 -21.242 7.504 1.00 81.44 308 ALA A O 1
ATOM 2317 N N . GLY A 1 309 ? -5.842 -20.280 8.122 1.00 67.50 309 GLY A N 1
ATOM 2318 C CA . GLY A 1 309 ? -6.520 -21.501 8.581 1.00 67.50 309 GLY A CA 1
ATOM 2319 C C . GLY A 1 309 ? -5.929 -22.149 9.839 1.00 67.50 309 GLY A C 1
ATOM 2320 O O . GLY A 1 309 ? -5.857 -23.379 9.897 1.00 67.50 309 GLY A O 1
ATOM 2321 N N . LYS A 1 310 ? -5.454 -21.341 10.794 1.00 55.84 310 LYS A N 1
ATOM 2322 C CA . LYS A 1 310 ? -4.946 -21.769 12.107 1.00 55.84 310 LYS A CA 1
ATOM 2323 C C . LYS A 1 310 ? -5.762 -21.129 13.217 1.00 55.84 310 LYS A C 1
ATOM 2325 O O . LYS A 1 310 ? -6.221 -21.890 14.095 1.00 55.84 310 LYS A O 1
#

Mean predicted aligned error: 16.82 Å

Foldseek 3Di:
DPPPPPPPPPDDVVPPVVPVPPPPDPDDDDDDDDDDDDDDDDDDDDDDDDDDDDDDDDDDDDDDDDDDDDDDDPPPPPDPPVVVVVVVVVVVVVVVVVVPDPPPPQALLNQLVLQLVLLLVCCPDPQLQLVLQLLLQFQKKKKWNWWKWFDDQKIKTKTKIWMWGADNVVRFIFFTFIKMKIKIKGFNKHWMKIKIKMKTFNDPLLVVQQLAFKDKPPPSAFEDERDGDPCVVVCVVVDPPGRIYMDMDMDTDMDGDMDMIMMMGTPQVNRCVVVVHRDGRNVRNPHTPPDPSNVSNSVSSVVSNVSHPD

Radius of gyration: 34.76 Å; Cα contacts (8 Å, |Δi|>4): 459; chains: 1; bounding box: 81×112×49 Å